Protein AF-A0A2R6S490-F1 (afdb_monomer_lite)

pLDDT: mean 86.23, std 12.64, range [26.19, 98.75]

Secondary structure (DSSP, 8-state):
-PPPPHHHHHH-S---PPP-S------HHHHHHHHHHTHHHHHHHHT-SS---TTSS----HHHHHHHHHHHHHHHHHHHIIIIIIIITTTTB--HHHHHHHHHHTT--TT--EEEEE-----TT-HHHHHHHHHHTT--S--SPPP-EEGGG--GGGG--TT-SS-PPP-STTS-GGGS-EEEEEHHHHHB-TTSPBPSBHHHHHHIIIIISHHHHHHHHHHHHHHT-SSS-GGGSPPTT-B-SSPPPS--PPP-----SSGGG---SHHHHTTT-S--BHHHHHHHHHHHT--EE----EE--HHHHTT-TT-SEE---S---S-HHHHHHHHHHHHHHH--S--TT--

Sequence (351 aa):
MPKLPPTGNRFGSRYRPYVIHEAKSASLPLLQEISQMWSSQIANTALHPFRETKAGDGDISMMFMMVHFVVERWREALLWSWTVAKHGGLDDRWGTLQADAAWRELGGTAGSPELLVRTSRRDTLQPERVNATLKASGHVENDPTSYIFSSQDGYPYANIKDGAKNAWPAYGPETPEYNLPQCRINFRECFSDGENRPFTRASDTFKNIAFRNPLCGDCAILALVSASGRLGLEAFLPSSESRRPGAPSSDDRTPYLPLVDRWEDGDFSLKAVMSASKETSVRLWTLLLLERYRFVLGPSTVNIMAAQLARRPDVALLCINDDVITGHEEVVTMLKKWQSEQWSQPAEWET

Foldseek 3Di:
DQPDQLCCQAFNDDDDDDDPDDDQDDDPVLLVLVCLACVVLQVVLVVDPDFDDPVDNGHDDSSSCRVVVLLLQLLLLLLLLQLFLAQLAQVQFDDPVSLVVLCVLLVHDPPDQKDKGFAAAACCQPPVNVVVVCVVVPNPDDALWRFQDWSLLFHQRLPDDPPDDPPGAHRHPPDDRVSTDIDMAGSQQQQHDPVSHGDGGSLVSSCRCRYVVVNNSRSSRRSQSRSCPRGGRVSSHHDQPRFADDAFAPADDQQGFDSHSGNVPGDSHPCVRCVRGSDGGSRVSSVSSSVVSIDTDTDGQEDADLVCCVVCVPHPDYDHDPDDPDDVVVNVVRVVVSCCVVPVDDDPVVD

InterPro domains:
  IPR031357 Stealth protein CR3, conserved region 3 [PF17102] (21-72)
  IPR047141 Stealth family [PTHR24045] (9-283)

Radius of gyration: 23.34 Å; chains: 1; bounding box: 62×48×69 Å

Structure (mmCIF, N/CA/C/O backbone):
data_AF-A0A2R6S490-F1
#
_entry.id   AF-A0A2R6S490-F1
#
loop_
_atom_site.group_PDB
_atom_site.id
_atom_site.type_symbol
_atom_site.label_atom_id
_atom_site.label_alt_id
_atom_site.label_comp_id
_atom_site.label_asym_id
_atom_site.label_entity_id
_atom_site.label_seq_id
_atom_site.pdbx_PDB_ins_code
_atom_site.Cartn_x
_atom_site.Cartn_y
_atom_site.Cartn_z
_atom_site.occupancy
_atom_site.B_iso_or_equiv
_atom_site.auth_seq_id
_atom_site.auth_comp_id
_atom_site.auth_asym_id
_atom_site.auth_atom_id
_atom_site.pdbx_PDB_model_num
ATOM 1 N N . MET A 1 1 ? 14.044 -14.895 19.619 1.00 26.19 1 MET A N 1
ATOM 2 C CA . MET A 1 1 ? 13.263 -13.893 18.862 1.00 26.19 1 MET A CA 1
ATOM 3 C C . MET A 1 1 ? 11.829 -14.388 18.828 1.00 26.19 1 MET A C 1
ATOM 5 O O . MET A 1 1 ? 11.668 -15.551 18.475 1.00 26.19 1 MET A O 1
ATOM 9 N N . PRO A 1 2 ? 10.816 -13.605 19.238 1.00 30.20 2 PRO A N 1
ATOM 10 C CA . PRO A 1 2 ? 9.428 -14.006 19.028 1.00 30.20 2 PRO A CA 1
ATOM 11 C C . PRO A 1 2 ? 9.226 -14.191 17.521 1.00 30.20 2 PRO A C 1
ATOM 13 O O . PRO A 1 2 ? 9.675 -13.338 16.749 1.00 30.20 2 PRO A O 1
ATOM 16 N N . LYS A 1 3 ? 8.639 -15.316 17.097 1.00 40.69 3 LYS A N 1
ATOM 17 C CA . LYS A 1 3 ? 8.274 -15.512 15.691 1.00 40.69 3 LYS A CA 1
ATOM 18 C C . LYS A 1 3 ? 7.376 -14.346 15.287 1.00 40.69 3 LYS A C 1
ATOM 20 O O . LYS A 1 3 ? 6.470 -13.966 16.026 1.00 40.69 3 LYS A O 1
ATOM 25 N N . LEU A 1 4 ? 7.684 -13.738 14.147 1.00 48.00 4 LEU A N 1
ATOM 26 C CA . LEU A 1 4 ? 6.849 -12.684 13.595 1.00 48.00 4 LEU A CA 1
ATOM 27 C C . LEU A 1 4 ? 5.428 -13.241 13.413 1.00 48.00 4 LEU A C 1
ATOM 29 O O . LEU A 1 4 ? 5.300 -14.377 12.952 1.00 48.00 4 LEU A O 1
ATOM 33 N N . PRO A 1 5 ? 4.375 -12.472 13.743 1.00 59.97 5 PRO A N 1
ATOM 34 C CA . PRO A 1 5 ? 3.008 -12.870 13.425 1.00 59.97 5 PRO A CA 1
ATOM 35 C C . PRO A 1 5 ? 2.886 -13.204 11.925 1.00 59.97 5 PRO A C 1
ATOM 37 O O . PRO A 1 5 ? 3.720 -12.741 11.139 1.00 59.97 5 PRO A O 1
ATOM 40 N N . PRO A 1 6 ? 1.851 -13.943 11.486 1.00 65.44 6 PRO A N 1
ATOM 41 C CA . PRO A 1 6 ? 1.689 -14.357 10.083 1.00 65.44 6 PRO A CA 1
ATOM 42 C C . PRO A 1 6 ? 1.819 -13.193 9.080 1.00 65.44 6 PRO A C 1
ATOM 44 O O . PRO A 1 6 ? 2.384 -13.330 7.996 1.00 65.44 6 PRO A O 1
ATOM 47 N N . THR A 1 7 ? 1.427 -11.985 9.497 1.00 67.31 7 THR A N 1
ATOM 48 C CA . THR A 1 7 ? 1.604 -10.737 8.740 1.00 67.31 7 THR A CA 1
ATOM 49 C C . THR A 1 7 ? 3.061 -10.396 8.420 1.00 67.31 7 THR A C 1
ATOM 51 O O . THR A 1 7 ? 3.333 -9.797 7.385 1.00 67.31 7 THR A O 1
ATOM 54 N N . GLY A 1 8 ? 4.014 -10.728 9.294 1.00 73.06 8 GLY A N 1
ATOM 55 C CA . GLY A 1 8 ? 5.439 -10.479 9.081 1.00 73.06 8 GLY A CA 1
ATOM 56 C C . GLY A 1 8 ? 6.042 -11.391 8.017 1.00 73.06 8 GLY A C 1
ATOM 57 O O . GLY A 1 8 ? 6.815 -10.918 7.187 1.00 73.06 8 GLY A O 1
ATOM 58 N N . ASN A 1 9 ? 5.628 -12.659 7.980 1.00 80.62 9 ASN A N 1
ATOM 59 C CA . ASN A 1 9 ? 6.031 -13.578 6.915 1.00 80.62 9 ASN A CA 1
ATOM 60 C C . ASN A 1 9 ? 5.414 -13.187 5.569 1.00 80.62 9 ASN A C 1
ATOM 62 O O . ASN A 1 9 ? 6.062 -13.369 4.547 1.00 80.62 9 ASN A O 1
ATOM 66 N N . ARG A 1 10 ? 4.204 -12.608 5.556 1.00 89.62 10 ARG A N 1
ATOM 67 C CA . ARG A 1 10 ? 3.498 -12.233 4.321 1.00 89.62 10 ARG A CA 1
ATOM 68 C C . ARG A 1 10 ? 3.848 -10.858 3.750 1.00 89.62 10 ARG A C 1
ATOM 70 O O . ARG A 1 10 ? 3.937 -10.703 2.534 1.00 89.62 10 ARG A O 1
ATOM 77 N N . PHE A 1 11 ? 3.981 -9.847 4.602 1.00 87.94 11 PHE A N 1
ATOM 78 C CA . PHE A 1 11 ? 4.136 -8.437 4.203 1.00 87.94 11 PHE A CA 1
ATOM 79 C C . PHE A 1 11 ? 5.496 -7.841 4.607 1.00 87.94 11 PHE A C 1
ATOM 81 O O . PHE A 1 11 ? 5.718 -6.624 4.549 1.00 87.94 11 PHE A O 1
ATOM 88 N N . GLY A 1 12 ? 6.420 -8.705 5.023 1.00 82.12 12 GLY A N 1
ATOM 89 C CA . GLY A 1 12 ? 7.722 -8.327 5.548 1.00 82.12 12 GLY A CA 1
ATOM 90 C C . GLY A 1 12 ? 7.681 -7.990 7.041 1.00 82.12 12 GLY A C 1
ATOM 91 O O . GLY A 1 12 ? 6.669 -7.539 7.600 1.00 82.12 12 GLY A O 1
ATOM 92 N N . SER A 1 13 ? 8.824 -8.215 7.688 1.00 80.19 13 SER A N 1
ATOM 93 C CA . SER A 1 13 ? 9.052 -7.864 9.088 1.00 80.19 13 SER A CA 1
ATOM 94 C C . SER A 1 13 ? 9.077 -6.346 9.245 1.00 80.19 13 SER A C 1
ATOM 96 O O . SER A 1 13 ? 9.971 -5.679 8.728 1.00 80.19 13 SER A O 1
ATOM 98 N N . ARG A 1 14 ? 8.082 -5.793 9.942 1.00 81.81 14 ARG A N 1
ATOM 99 C CA . ARG A 1 14 ? 8.002 -4.364 10.256 1.00 81.81 14 ARG A CA 1
ATOM 100 C C . ARG A 1 14 ? 7.122 -4.113 11.470 1.00 81.81 14 ARG A C 1
ATOM 102 O O . ARG A 1 14 ? 6.286 -4.949 11.826 1.00 81.81 14 ARG A O 1
ATOM 109 N N . TYR A 1 15 ? 7.294 -2.936 12.058 1.00 83.38 15 TYR A N 1
ATOM 110 C CA . TYR A 1 15 ? 6.412 -2.448 13.104 1.00 83.38 15 TYR A CA 1
ATOM 111 C C . TYR A 1 15 ? 5.013 -2.171 12.542 1.00 83.38 15 TYR A C 1
ATOM 113 O O . TYR A 1 15 ? 4.869 -1.582 11.470 1.00 83.38 15 TYR A O 1
ATOM 121 N N . ARG A 1 16 ? 3.986 -2.598 13.279 1.00 85.62 16 ARG A N 1
ATOM 122 C CA . ARG A 1 16 ? 2.580 -2.293 13.005 1.00 85.62 16 ARG A CA 1
ATOM 123 C C . ARG A 1 16 ? 2.005 -1.600 14.239 1.00 85.62 16 ARG A C 1
ATOM 125 O O . ARG A 1 16 ? 2.164 -2.145 15.333 1.00 85.62 16 ARG A O 1
ATOM 132 N N . PRO A 1 17 ? 1.403 -0.407 14.095 1.00 82.44 17 PRO A N 1
ATOM 133 C CA . PRO A 1 17 ? 0.903 0.352 15.234 1.00 82.44 17 PRO A CA 1
ATOM 134 C C . PRO A 1 17 ? -0.145 -0.429 16.016 1.00 82.44 17 PRO A C 1
ATOM 136 O O . PRO A 1 17 ? -0.998 -1.087 15.429 1.00 82.44 17 PRO A O 1
ATOM 139 N N . TYR A 1 18 ? -0.114 -0.312 17.340 1.00 75.56 18 TYR A N 1
ATOM 140 C CA . TYR A 1 18 ? -1.178 -0.864 18.167 1.00 75.56 18 TYR A CA 1
ATOM 141 C C . TYR A 1 18 ? -2.485 -0.099 17.931 1.00 75.56 18 TYR A C 1
ATOM 143 O O . TYR A 1 18 ? -2.495 1.134 17.958 1.00 75.56 18 TYR A O 1
ATOM 151 N N . VAL A 1 19 ? -3.580 -0.830 17.719 1.00 73.81 19 VAL A N 1
ATOM 152 C CA . VAL A 1 19 ? -4.906 -0.255 17.484 1.00 73.81 19 VAL A CA 1
ATOM 153 C C . VAL A 1 19 ? -5.704 -0.301 18.786 1.00 73.81 19 VAL A C 1
ATOM 155 O O . VAL A 1 19 ? -5.885 -1.365 19.376 1.00 73.81 19 VAL A O 1
ATOM 158 N N . ILE A 1 20 ? -6.120 0.869 19.275 1.00 68.06 20 ILE A N 1
ATOM 159 C CA . ILE A 1 20 ? -6.758 1.051 20.585 1.00 68.06 20 ILE A CA 1
ATOM 160 C C . ILE A 1 20 ? -8.209 1.494 20.391 1.00 68.06 20 ILE A C 1
ATOM 162 O O . ILE A 1 20 ? -8.450 2.432 19.640 1.00 68.06 20 ILE A O 1
ATOM 166 N N . HIS A 1 21 ? -9.134 0.870 21.135 1.00 66.75 21 HIS A N 1
ATOM 167 C CA . HIS A 1 21 ? -10.532 1.303 21.303 1.00 66.75 21 HIS A CA 1
ATOM 168 C C . HIS A 1 21 ? -11.228 1.710 19.989 1.00 66.75 21 HIS A C 1
ATOM 170 O O . HIS A 1 21 ? -11.790 2.796 19.874 1.00 66.75 21 HIS A O 1
ATOM 176 N N . GLU A 1 22 ? -11.168 0.832 18.987 1.00 66.88 22 GLU A N 1
ATOM 177 C CA . GLU A 1 22 ? -11.782 1.046 17.675 1.00 66.88 22 GLU A CA 1
ATOM 178 C C . GLU A 1 22 ? -13.224 0.518 17.607 1.00 66.88 22 GLU A C 1
ATOM 180 O O . GLU A 1 22 ? -13.551 -0.528 18.180 1.00 66.88 22 GLU A O 1
ATOM 185 N N . ALA A 1 23 ? -14.081 1.201 16.841 1.00 67.50 23 ALA A N 1
ATOM 186 C CA . ALA A 1 23 ? -15.318 0.594 16.365 1.00 67.50 23 ALA A CA 1
ATOM 187 C C . ALA A 1 23 ? -14.982 -0.481 15.329 1.00 67.50 23 ALA A C 1
ATOM 189 O O . ALA A 1 23 ? -14.472 -0.199 14.245 1.00 67.50 23 ALA A O 1
ATOM 190 N N . LYS A 1 24 ? -15.288 -1.731 15.670 1.00 71.19 24 LYS A N 1
ATOM 191 C CA . LYS A 1 24 ? -15.000 -2.896 14.833 1.00 71.19 24 LYS A CA 1
ATOM 192 C C . LYS A 1 24 ? -16.085 -3.054 13.770 1.00 71.19 24 LYS A C 1
ATOM 194 O O . LYS A 1 24 ? -17.026 -3.822 13.951 1.00 71.19 24 LYS A O 1
ATOM 199 N N . SER A 1 25 ? -15.959 -2.323 12.668 1.00 79.56 25 SER A N 1
ATOM 200 C CA . SER A 1 25 ? -16.694 -2.621 11.435 1.00 79.56 25 SER A CA 1
ATOM 201 C C . SER A 1 25 ? -15.779 -3.372 10.474 1.00 79.56 25 SER A C 1
ATOM 203 O O . SER A 1 25 ? -14.600 -3.046 10.348 1.00 79.56 25 SER A O 1
ATOM 205 N N . ALA A 1 26 ? -16.306 -4.415 9.829 1.00 86.69 26 ALA A N 1
ATOM 206 C CA . ALA A 1 26 ? -15.505 -5.284 8.982 1.00 86.69 26 ALA A CA 1
ATOM 207 C C . ALA A 1 26 ? -16.162 -5.572 7.635 1.00 86.69 26 ALA A C 1
ATOM 209 O O . ALA A 1 26 ? -17.363 -5.817 7.544 1.00 86.69 26 ALA A O 1
ATOM 210 N N . SER A 1 27 ? -15.344 -5.585 6.583 1.00 91.75 27 SER A N 1
ATOM 211 C CA . SER A 1 27 ? -15.761 -5.983 5.241 1.00 91.75 27 SER A CA 1
ATOM 212 C C . SER A 1 27 ? -15.672 -7.500 5.111 1.00 91.75 27 SER A C 1
ATOM 214 O O . SER A 1 27 ? -14.576 -8.063 5.130 1.00 91.75 27 SER A O 1
ATOM 216 N N . LEU A 1 28 ? -16.820 -8.167 4.959 1.00 92.88 28 LEU A N 1
ATOM 217 C CA . LEU A 1 28 ? -16.881 -9.624 4.819 1.00 92.88 28 LEU A CA 1
ATOM 218 C C . LEU A 1 28 ? -15.986 -10.159 3.678 1.00 92.88 28 LEU A C 1
ATOM 220 O O . LEU A 1 28 ? -15.238 -11.101 3.936 1.00 92.88 28 LEU A O 1
ATOM 224 N N . PRO A 1 29 ? -15.962 -9.563 2.466 1.00 93.88 29 PRO A N 1
ATOM 225 C CA . PRO A 1 29 ? -15.041 -9.996 1.414 1.00 93.88 29 PRO A CA 1
ATOM 226 C C . PRO A 1 29 ? -13.561 -9.938 1.812 1.00 93.88 29 PRO A C 1
ATOM 228 O O . PRO A 1 29 ? -12.784 -10.786 1.388 1.00 93.88 29 PRO A O 1
ATOM 231 N N . LEU A 1 30 ? -13.154 -8.962 2.629 1.00 95.06 30 LEU A N 1
ATOM 232 C CA . LEU A 1 30 ? -11.770 -8.869 3.103 1.00 95.06 30 LEU A CA 1
ATOM 233 C C . LEU A 1 30 ? -11.479 -9.896 4.202 1.00 95.06 30 LEU A C 1
ATOM 235 O O . LEU A 1 30 ? -10.406 -10.492 4.211 1.00 95.06 30 LEU A O 1
ATOM 239 N N . LEU A 1 31 ? -12.444 -10.169 5.086 1.00 95.00 31 LEU A N 1
ATOM 240 C CA . LEU A 1 31 ? -12.327 -11.258 6.062 1.00 95.00 31 LEU A CA 1
ATOM 241 C C . LEU A 1 31 ? -12.201 -12.628 5.381 1.00 95.00 31 LEU A C 1
ATOM 243 O O . LEU A 1 31 ? -11.464 -13.487 5.866 1.00 95.00 31 LEU A O 1
ATOM 247 N N . GLN A 1 32 ? -12.877 -12.833 4.247 1.00 95.56 32 GLN A N 1
ATOM 248 C CA . GLN A 1 32 ? -12.735 -14.044 3.434 1.00 95.56 32 GLN A CA 1
ATOM 249 C C . GLN A 1 32 ? -11.323 -14.173 2.845 1.00 95.56 32 GLN A C 1
ATOM 251 O O . GLN A 1 32 ? -10.751 -15.259 2.907 1.00 95.56 32 GLN A O 1
ATOM 256 N N . GLU A 1 33 ? -10.724 -13.083 2.352 1.00 95.62 33 GLU A N 1
ATOM 257 C CA . GLU A 1 33 ? -9.328 -13.091 1.883 1.00 95.62 33 GLU A CA 1
ATOM 258 C C . GLU A 1 33 ? -8.348 -13.461 2.999 1.00 95.62 33 GLU A C 1
ATOM 260 O O . GLU A 1 33 ? -7.502 -14.335 2.818 1.00 95.62 33 GLU A O 1
ATOM 265 N N . ILE A 1 34 ? -8.499 -12.839 4.172 1.00 95.25 34 ILE A N 1
ATOM 266 C CA . ILE A 1 34 ? -7.690 -13.136 5.362 1.00 95.25 34 ILE A CA 1
ATOM 267 C C . ILE A 1 34 ? -7.846 -14.613 5.746 1.00 95.25 34 ILE A C 1
ATOM 269 O O . ILE A 1 34 ? -6.856 -15.301 5.990 1.00 95.25 34 ILE A O 1
ATOM 273 N N . SER A 1 35 ? -9.082 -15.118 5.744 1.00 95.00 35 SER A N 1
ATOM 274 C CA . SER A 1 35 ? -9.382 -16.515 6.077 1.00 95.00 35 SER A CA 1
ATOM 275 C C . SER A 1 35 ? -8.775 -17.498 5.082 1.00 95.00 35 SER A C 1
ATOM 277 O O . SER A 1 35 ? -8.307 -18.560 5.481 1.00 95.00 35 SER A O 1
ATOM 279 N N . GLN A 1 36 ? -8.741 -17.146 3.796 1.00 94.88 36 GLN A N 1
ATOM 280 C CA . GLN A 1 36 ? -8.091 -17.955 2.771 1.00 94.88 36 GLN A CA 1
ATOM 281 C C . GLN A 1 36 ? -6.567 -17.976 2.955 1.00 94.88 36 GLN A C 1
ATOM 283 O O . GLN A 1 36 ? -5.957 -19.040 2.855 1.00 94.88 36 GLN A O 1
ATOM 288 N N . MET A 1 37 ? -5.961 -16.824 3.248 1.00 94.56 37 MET A N 1
ATOM 289 C CA . MET A 1 37 ? -4.510 -16.689 3.404 1.00 94.56 37 MET A CA 1
ATOM 290 C C . MET A 1 37 ? -3.970 -17.408 4.639 1.00 94.56 37 MET A C 1
ATOM 292 O O . MET A 1 37 ? -2.921 -18.036 4.551 1.00 94.56 37 MET A O 1
ATOM 296 N N . TRP A 1 38 ? -4.683 -17.334 5.765 1.00 93.56 38 TRP A N 1
ATOM 297 C CA . TRP A 1 38 ? -4.213 -17.834 7.064 1.00 93.56 38 TRP A CA 1
ATOM 298 C C . TRP A 1 38 ? -5.132 -18.892 7.675 1.00 93.56 38 TRP A C 1
ATOM 300 O O . TRP A 1 38 ? -5.307 -18.960 8.893 1.00 93.56 38 TRP A O 1
ATOM 310 N N . SER A 1 39 ? -5.750 -19.714 6.826 1.00 93.12 39 SER A N 1
ATOM 311 C CA . SER A 1 39 ? -6.717 -20.738 7.246 1.00 93.12 39 SER A CA 1
ATOM 312 C C . SER A 1 39 ? -6.178 -21.667 8.339 1.00 93.12 39 SER A C 1
ATOM 314 O O . SER A 1 39 ? -6.879 -21.932 9.314 1.00 93.12 39 SER A O 1
ATOM 316 N N . SER A 1 40 ? -4.927 -22.122 8.220 1.00 91.19 40 SER A N 1
ATOM 317 C CA . SER A 1 40 ? -4.302 -23.021 9.196 1.00 91.19 40 SER A CA 1
ATOM 318 C C . SER A 1 40 ? -4.034 -22.328 10.531 1.00 91.19 40 SER A C 1
ATOM 320 O O . SER A 1 40 ? -4.310 -22.897 11.582 1.00 91.19 40 SER A O 1
ATOM 322 N N . GLN A 1 41 ? -3.561 -21.082 10.514 1.00 90.00 41 GLN A N 1
ATOM 323 C CA . GLN A 1 41 ? -3.323 -20.316 11.734 1.00 90.00 41 GLN A CA 1
ATOM 324 C C . GLN A 1 41 ? -4.633 -19.972 12.448 1.00 90.00 41 GLN A C 1
ATOM 326 O O . GLN A 1 41 ? -4.700 -20.064 13.669 1.00 90.00 41 GLN A O 1
ATOM 331 N N . ILE A 1 42 ? -5.688 -19.631 11.700 1.00 91.12 42 ILE A N 1
ATOM 332 C CA . ILE A 1 42 ? -7.018 -19.367 12.265 1.00 91.12 42 ILE A CA 1
ATOM 333 C C . ILE A 1 42 ? -7.584 -20.639 12.897 1.00 91.12 42 ILE A C 1
ATOM 335 O O . ILE A 1 42 ? -8.092 -20.593 14.017 1.00 91.12 42 ILE A O 1
ATOM 339 N N . ALA A 1 43 ? -7.466 -21.777 12.206 1.00 91.38 43 ALA A N 1
ATOM 340 C CA . ALA A 1 43 ? -7.893 -23.065 12.738 1.00 91.38 43 ALA A CA 1
ATOM 341 C C . ALA A 1 43 ? -7.137 -23.421 14.027 1.00 91.38 43 ALA A C 1
ATOM 343 O O . ALA A 1 43 ? -7.763 -23.860 14.985 1.00 91.38 43 ALA A O 1
ATOM 344 N N . ASN A 1 44 ? -5.826 -23.167 14.084 1.00 88.62 44 ASN A N 1
ATOM 345 C CA . ASN A 1 44 ? -5.026 -23.401 15.285 1.00 88.62 44 ASN A CA 1
ATOM 346 C C . ASN A 1 44 ? -5.463 -22.506 16.454 1.00 88.62 44 ASN A C 1
ATOM 348 O O . ASN A 1 44 ? -5.683 -23.019 17.546 1.00 88.62 44 ASN A O 1
ATOM 352 N N . THR A 1 45 ? -5.678 -21.206 16.226 1.00 88.19 45 THR A N 1
ATOM 353 C CA . THR A 1 45 ? -6.219 -20.296 17.254 1.00 88.19 45 THR A CA 1
ATOM 354 C C . THR A 1 45 ? -7.574 -20.769 17.785 1.00 88.19 45 THR A C 1
ATOM 356 O O . THR A 1 45 ? -7.839 -20.658 18.978 1.00 88.19 45 THR A O 1
ATOM 359 N N . ALA A 1 46 ? -8.427 -21.355 16.939 1.00 88.25 46 ALA A N 1
ATOM 360 C CA . ALA A 1 46 ? -9.722 -21.885 17.368 1.00 88.25 46 ALA A CA 1
ATOM 361 C C . ALA A 1 46 ? -9.621 -23.120 18.288 1.00 88.25 46 ALA A C 1
ATOM 363 O O . ALA A 1 46 ? -10.601 -23.461 18.950 1.00 88.25 46 ALA A O 1
ATOM 364 N N . LEU A 1 47 ? -8.463 -23.790 18.350 1.00 88.25 47 LEU A N 1
ATOM 365 C CA . LEU A 1 47 ? -8.219 -24.909 19.268 1.00 88.25 47 LEU A CA 1
ATOM 366 C C . LEU A 1 47 ? -7.832 -24.446 20.677 1.00 88.25 47 LEU A C 1
ATOM 368 O O . LEU A 1 47 ? -7.836 -25.257 21.603 1.00 88.25 47 LEU A O 1
ATOM 372 N N . HIS A 1 48 ? -7.479 -23.172 20.854 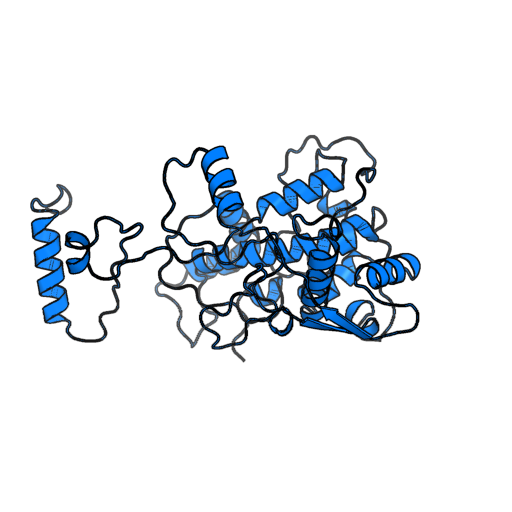1.00 84.06 48 HIS A N 1
ATOM 373 C CA . HIS A 1 48 ? -7.041 -22.643 22.137 1.00 84.06 48 HIS A CA 1
ATOM 374 C C . HIS A 1 48 ? -8.251 -22.262 23.008 1.00 84.06 48 HIS A C 1
ATOM 376 O O . HIS A 1 48 ? -9.032 -21.390 22.627 1.00 84.06 48 HIS A O 1
ATOM 382 N N . PRO A 1 49 ? -8.421 -22.866 24.205 1.00 80.81 49 PRO A N 1
ATOM 383 C CA . PRO A 1 49 ? -9.537 -22.528 25.095 1.00 80.81 49 PRO A CA 1
ATOM 384 C C . PRO A 1 49 ? -9.460 -21.095 25.635 1.00 80.81 49 PRO A C 1
ATOM 386 O O . PRO A 1 49 ? -10.478 -20.494 25.968 1.00 80.81 49 PRO A O 1
ATOM 389 N N . PHE A 1 50 ? -8.241 -20.563 25.742 1.00 77.25 50 PHE A N 1
ATOM 390 C CA . PHE A 1 50 ? -7.949 -19.216 26.211 1.00 77.25 50 PHE A CA 1
ATOM 391 C C . PHE A 1 50 ? -6.884 -18.581 25.335 1.00 77.25 50 PHE A C 1
ATOM 393 O O . PHE A 1 50 ? -6.009 -19.278 24.823 1.00 77.25 50 PHE A O 1
ATOM 400 N N . ARG A 1 51 ? -6.939 -17.248 25.242 1.00 72.44 51 ARG A N 1
ATOM 401 C CA . ARG A 1 51 ? -5.986 -16.468 24.461 1.00 72.44 51 ARG A CA 1
ATOM 402 C C . ARG A 1 51 ? -4.555 -16.765 24.897 1.00 72.44 51 ARG A C 1
ATOM 404 O O . ARG A 1 51 ? -4.186 -16.526 26.049 1.00 72.44 51 ARG A O 1
ATOM 411 N N . GLU A 1 52 ? -3.741 -17.208 23.957 1.00 69.62 52 GLU A N 1
ATOM 412 C CA . GLU A 1 52 ? -2.337 -17.479 24.184 1.00 69.62 52 GLU A CA 1
ATOM 413 C C . GLU A 1 52 ? -1.594 -16.166 24.492 1.00 69.62 52 GLU A C 1
ATOM 415 O O . GLU A 1 52 ? -1.728 -15.149 23.799 1.00 69.62 52 GLU A O 1
ATOM 420 N N . THR A 1 53 ? -0.835 -16.163 25.590 1.00 60.78 53 THR A N 1
ATOM 421 C CA . THR A 1 53 ? -0.015 -15.018 26.018 1.00 60.78 53 THR A CA 1
ATOM 422 C C . THR A 1 53 ? 1.453 -15.234 25.629 1.00 60.78 53 THR A C 1
ATOM 424 O O . THR A 1 53 ? 1.784 -16.215 24.972 1.00 60.78 53 THR A O 1
ATOM 427 N N . LYS A 1 54 ? 2.347 -14.307 26.013 1.00 55.47 54 LYS A N 1
ATOM 428 C CA . LYS A 1 54 ? 3.774 -14.174 25.622 1.00 55.47 54 LYS A CA 1
ATOM 429 C C . LYS A 1 54 ? 4.631 -15.454 25.487 1.00 55.47 54 LYS A C 1
ATOM 431 O O . LYS A 1 54 ? 5.724 -15.352 24.936 1.00 55.47 54 LYS A O 1
ATOM 436 N N . ALA A 1 55 ? 4.212 -16.592 26.032 1.00 55.50 55 ALA A N 1
ATOM 437 C CA . ALA A 1 55 ? 4.949 -17.853 26.023 1.00 55.50 55 ALA A CA 1
ATOM 438 C C . ALA A 1 55 ? 4.691 -18.747 24.788 1.00 55.50 55 ALA A C 1
ATOM 440 O O . ALA A 1 55 ? 5.372 -19.761 24.653 1.00 55.50 55 ALA A O 1
ATOM 441 N N . GLY A 1 56 ? 3.750 -18.385 23.909 1.00 65.19 56 GLY A N 1
ATOM 442 C CA . GLY A 1 56 ? 3.311 -19.215 22.783 1.00 65.19 56 GLY A CA 1
ATOM 443 C C . GLY A 1 56 ? 3.500 -18.627 21.382 1.00 65.19 56 GLY A C 1
ATOM 444 O O . GLY A 1 56 ? 4.154 -17.593 21.221 1.00 65.19 56 GLY A O 1
ATOM 445 N N . ASP A 1 57 ? 2.928 -19.285 20.366 1.00 67.94 57 ASP A N 1
ATOM 446 C CA . ASP A 1 57 ? 2.955 -18.808 18.968 1.00 67.94 57 ASP A CA 1
ATOM 447 C C . ASP A 1 57 ? 1.978 -17.628 18.744 1.00 67.94 57 ASP A C 1
ATOM 449 O O . ASP A 1 57 ? 2.141 -16.857 17.794 1.00 67.94 57 ASP A O 1
ATOM 453 N N . GLY A 1 58 ? 1.046 -17.422 19.681 1.00 75.88 58 GLY A N 1
ATOM 454 C CA . GLY A 1 58 ? 0.138 -16.286 19.753 1.00 75.88 58 GLY A CA 1
ATOM 455 C C . GLY A 1 58 ? -1.129 -16.492 18.928 1.00 75.88 58 GLY A C 1
ATOM 456 O O . GLY A 1 58 ? -1.114 -17.101 17.862 1.00 75.88 58 GLY A O 1
ATOM 457 N N . ASP A 1 59 ? -2.238 -15.924 19.403 1.00 82.81 59 ASP A N 1
ATOM 458 C CA . ASP A 1 59 ? -3.525 -16.049 18.719 1.00 82.81 59 ASP A CA 1
ATOM 459 C C . ASP A 1 59 ? -3.799 -14.962 17.689 1.00 82.81 59 ASP A C 1
ATOM 461 O O . ASP A 1 59 ? -3.492 -13.778 17.882 1.00 82.81 59 ASP A O 1
ATOM 465 N N . ILE A 1 60 ? -4.483 -15.362 16.616 1.00 85.31 60 ILE A N 1
ATOM 466 C CA . ILE A 1 60 ? -5.014 -14.435 15.628 1.00 85.31 60 ILE A CA 1
ATOM 467 C C . ILE A 1 60 ? -6.146 -13.610 16.242 1.00 85.31 60 ILE A C 1
ATOM 469 O O . ILE A 1 60 ? -7.212 -14.109 16.592 1.00 85.31 60 ILE A O 1
ATOM 473 N N . SER A 1 61 ? -5.944 -12.295 16.268 1.00 86.69 61 SER A N 1
ATOM 474 C CA . SER A 1 61 ? -7.030 -11.330 16.419 1.00 86.69 61 SER A CA 1
ATOM 475 C C . SER A 1 61 ? -7.522 -10.918 15.035 1.00 86.69 61 SER A C 1
ATOM 477 O O . SER A 1 61 ? -6.827 -10.201 14.316 1.00 86.69 61 SER A O 1
ATOM 479 N N . MET A 1 62 ? -8.725 -11.357 14.654 1.00 87.50 62 MET A N 1
ATOM 480 C CA . MET A 1 62 ? -9.270 -11.119 13.309 1.00 87.50 62 MET A CA 1
ATOM 481 C C . MET A 1 62 ? -9.382 -9.627 12.964 1.00 87.50 62 MET A C 1
ATOM 483 O O . MET A 1 62 ? -9.069 -9.225 11.848 1.00 87.50 62 MET A O 1
ATOM 487 N N . MET A 1 63 ? -9.773 -8.786 13.924 1.00 86.81 63 MET A N 1
ATOM 488 C CA . MET A 1 63 ? -9.911 -7.343 13.685 1.00 86.81 63 MET A CA 1
ATOM 489 C C . MET A 1 63 ? -8.554 -6.651 13.574 1.00 86.81 63 MET A C 1
ATOM 491 O O . MET A 1 63 ? -8.345 -5.857 12.663 1.00 86.81 63 MET A O 1
ATOM 495 N N . PHE A 1 64 ? -7.591 -7.045 14.412 1.00 86.06 64 PHE A N 1
ATOM 496 C CA . PHE A 1 64 ? -6.211 -6.579 14.276 1.00 86.06 64 PHE A CA 1
ATOM 497 C C . PHE A 1 64 ? -5.633 -6.958 12.906 1.00 86.06 64 PHE A C 1
ATOM 499 O O . PHE A 1 64 ? -5.035 -6.125 12.225 1.00 86.06 64 PHE A O 1
ATOM 506 N N . MET A 1 65 ? -5.857 -8.205 12.475 1.00 88.69 65 MET A N 1
ATOM 507 C CA . MET A 1 65 ? -5.470 -8.663 11.143 1.00 88.69 65 MET A CA 1
ATOM 508 C C . MET A 1 65 ? -6.134 -7.816 10.066 1.00 88.69 65 MET A C 1
ATOM 510 O O . MET A 1 65 ? -5.436 -7.344 9.182 1.00 88.69 65 MET A O 1
ATOM 514 N N . MET A 1 66 ? -7.444 -7.580 10.148 1.00 91.38 66 MET A N 1
ATOM 515 C CA . MET A 1 66 ? -8.186 -6.824 9.142 1.00 91.38 66 MET A CA 1
ATOM 516 C C . MET A 1 66 ? -7.652 -5.400 8.957 1.00 91.38 66 MET A C 1
ATOM 518 O O . MET A 1 66 ? -7.404 -4.993 7.821 1.00 91.38 66 MET A O 1
ATOM 522 N N . VAL A 1 67 ? -7.442 -4.662 10.049 1.00 89.44 67 VAL A N 1
ATOM 523 C CA . VAL A 1 67 ? -6.958 -3.274 9.991 1.00 89.44 67 VAL A CA 1
ATOM 524 C C . VAL A 1 67 ? -5.613 -3.207 9.278 1.00 89.44 67 VAL A C 1
ATOM 526 O O . VAL A 1 67 ? -5.438 -2.437 8.333 1.00 89.44 67 VAL A O 1
ATOM 529 N N . HIS A 1 68 ? -4.664 -4.052 9.677 1.00 91.31 68 HIS A N 1
ATOM 530 C CA . HIS A 1 68 ? -3.343 -4.061 9.056 1.00 91.31 68 HIS A CA 1
ATOM 531 C C . HIS A 1 68 ? -3.349 -4.676 7.657 1.00 91.31 68 HIS A C 1
ATOM 533 O O . HIS A 1 68 ? -2.585 -4.236 6.802 1.00 91.31 68 HIS A O 1
ATOM 539 N N . PHE A 1 69 ? -4.219 -5.650 7.399 1.00 94.38 69 PHE A N 1
ATOM 540 C CA . PHE A 1 69 ? -4.366 -6.287 6.098 1.00 94.38 69 PHE A CA 1
ATOM 541 C C . PHE A 1 69 ? -4.702 -5.260 5.025 1.00 94.38 69 PHE A C 1
ATOM 543 O O . PHE A 1 69 ? -4.012 -5.207 4.015 1.00 94.38 69 PHE A O 1
ATOM 550 N N . VAL A 1 70 ? -5.689 -4.392 5.256 1.00 95.44 70 VAL A N 1
ATOM 551 C CA . VAL A 1 70 ? -6.066 -3.356 4.280 1.00 95.44 70 VAL A CA 1
ATOM 552 C C . VAL A 1 70 ? -4.891 -2.431 3.967 1.00 95.44 70 VAL A C 1
ATOM 554 O O . VAL A 1 70 ? -4.593 -2.179 2.800 1.00 95.44 70 VAL A O 1
ATOM 557 N N . VAL A 1 71 ? -4.178 -1.975 4.999 1.00 95.19 71 VAL A N 1
ATOM 558 C CA . VAL A 1 71 ? -3.045 -1.051 4.849 1.00 95.19 71 VAL A CA 1
ATOM 559 C C . VAL A 1 71 ? -1.875 -1.699 4.096 1.00 95.19 71 VAL A C 1
ATOM 561 O O . VAL A 1 71 ? -1.274 -1.079 3.216 1.00 95.19 71 VAL A O 1
ATOM 564 N N . GLU A 1 72 ? -1.561 -2.956 4.402 1.00 96.31 72 GLU A N 1
ATOM 565 C CA . GLU A 1 72 ? -0.477 -3.703 3.754 1.00 96.31 72 GLU A CA 1
ATOM 566 C C . GLU A 1 72 ? -0.839 -4.115 2.321 1.00 96.31 72 GLU A C 1
ATOM 568 O O . GLU A 1 72 ? 0.002 -4.037 1.425 1.00 96.31 72 GLU A O 1
ATOM 573 N N . ARG A 1 73 ? -2.100 -4.485 2.065 1.00 97.50 73 ARG A N 1
ATOM 574 C CA . ARG A 1 73 ? -2.601 -4.803 0.719 1.00 97.50 73 ARG A CA 1
ATOM 575 C C . ARG A 1 73 ? -2.656 -3.584 -0.184 1.00 97.50 73 ARG A C 1
ATOM 577 O O . ARG A 1 73 ? -2.328 -3.697 -1.361 1.00 97.50 73 ARG A O 1
ATOM 584 N N . TRP A 1 74 ? -2.984 -2.415 0.360 1.00 98.25 74 TRP A N 1
ATOM 585 C CA . TRP A 1 74 ? -2.868 -1.149 -0.358 1.00 98.25 74 TRP A CA 1
ATOM 586 C C . TRP A 1 74 ? -1.427 -0.885 -0.806 1.00 98.25 74 TRP A C 1
ATOM 588 O O . TRP A 1 74 ? -1.171 -0.616 -1.980 1.00 98.25 74 TRP A O 1
ATOM 598 N N . ARG A 1 75 ? -0.464 -1.032 0.112 1.00 98.06 75 ARG A N 1
ATOM 599 C CA . ARG A 1 75 ? 0.964 -0.896 -0.198 1.00 98.06 75 ARG A CA 1
ATOM 600 C C . ARG A 1 75 ? 1.410 -1.884 -1.275 1.00 98.06 75 ARG A C 1
ATOM 602 O O . ARG A 1 75 ? 2.101 -1.506 -2.218 1.00 98.06 75 ARG A O 1
ATOM 609 N N . GLU A 1 76 ? 1.028 -3.147 -1.120 1.00 98.25 76 GLU A N 1
ATOM 610 C CA . GLU A 1 76 ? 1.316 -4.214 -2.074 1.00 98.25 76 GLU A CA 1
ATOM 611 C C . GLU A 1 76 ? 0.755 -3.879 -3.465 1.00 98.25 76 GLU A C 1
ATOM 613 O O . GLU A 1 76 ? 1.478 -3.969 -4.455 1.00 98.25 76 GLU A O 1
ATOM 618 N N . ALA A 1 77 ? -0.494 -3.409 -3.533 1.00 98.69 77 ALA A N 1
ATOM 619 C CA . ALA A 1 77 ? -1.161 -3.012 -4.768 1.00 98.69 77 ALA A CA 1
ATOM 620 C C . ALA A 1 77 ? -0.495 -1.806 -5.449 1.00 98.69 77 ALA A C 1
ATOM 622 O O . ALA A 1 77 ? -0.297 -1.841 -6.663 1.00 98.69 77 ALA A O 1
ATOM 623 N N . LEU A 1 78 ? -0.092 -0.774 -4.695 1.00 98.75 78 LEU A N 1
ATOM 624 C CA . LEU A 1 78 ? 0.652 0.371 -5.236 1.00 98.75 78 LEU A CA 1
ATOM 625 C C . LEU A 1 78 ? 1.970 -0.073 -5.882 1.00 98.75 78 LEU A C 1
ATOM 627 O O . LEU A 1 78 ? 2.263 0.283 -7.026 1.00 98.75 78 LEU A O 1
ATOM 631 N N . LEU A 1 79 ? 2.755 -0.880 -5.165 1.00 98.75 79 LEU A N 1
ATOM 632 C CA . LEU A 1 79 ? 4.044 -1.360 -5.661 1.00 98.75 79 LEU A CA 1
ATOM 633 C C . LEU A 1 79 ? 3.877 -2.284 -6.862 1.00 98.75 79 LEU A C 1
ATOM 635 O O . LEU A 1 79 ? 4.621 -2.149 -7.832 1.00 98.75 79 LEU A O 1
ATOM 639 N N . TRP A 1 80 ? 2.894 -3.182 -6.827 1.00 98.69 80 TRP A N 1
ATOM 640 C CA . TRP A 1 80 ? 2.595 -4.087 -7.932 1.00 98.69 80 TRP A CA 1
ATOM 641 C C . TRP A 1 80 ? 2.133 -3.323 -9.177 1.00 98.69 80 TRP A C 1
ATOM 643 O O . TRP A 1 80 ? 2.607 -3.595 -10.279 1.00 98.69 80 TRP A O 1
ATOM 653 N N . SER A 1 81 ? 1.261 -2.325 -8.997 1.00 98.62 81 SER A N 1
ATOM 654 C CA . SER A 1 81 ? 0.772 -1.458 -10.072 1.00 98.62 81 SER A CA 1
ATOM 655 C C . SER A 1 81 ? 1.929 -0.818 -10.831 1.00 98.62 81 SER A C 1
ATOM 657 O O . SER A 1 81 ? 1.987 -0.871 -12.058 1.00 98.62 81 SER A O 1
ATOM 659 N N . TRP A 1 82 ? 2.878 -0.244 -10.095 1.00 98.69 82 TRP A N 1
ATOM 660 C CA . TRP A 1 82 ? 4.008 0.454 -10.686 1.00 98.69 82 TRP A CA 1
ATOM 661 C C . TRP A 1 82 ? 5.053 -0.503 -11.278 1.00 98.69 82 TRP A C 1
ATOM 663 O O . TRP A 1 82 ? 5.481 -0.334 -12.416 1.00 98.69 82 TRP A O 1
ATOM 673 N N . THR A 1 83 ? 5.455 -1.540 -10.546 1.00 98.50 83 THR A N 1
ATOM 674 C CA . THR A 1 83 ? 6.526 -2.442 -11.006 1.00 98.50 83 THR A CA 1
ATOM 675 C C . THR A 1 83 ? 6.060 -3.424 -12.070 1.00 98.50 83 THR A C 1
ATOM 677 O O . THR A 1 83 ? 6.664 -3.510 -13.135 1.00 98.50 83 THR A O 1
ATOM 680 N N . VAL A 1 84 ? 4.983 -4.162 -11.809 1.00 98.44 84 VAL A N 1
ATOM 681 C CA . VAL A 1 84 ? 4.531 -5.246 -12.683 1.00 98.44 84 VAL A CA 1
ATOM 682 C C . VAL A 1 84 ? 3.583 -4.711 -13.745 1.00 98.44 84 VAL A C 1
ATOM 684 O O . VAL A 1 84 ? 3.830 -4.886 -14.935 1.00 98.44 84 VAL A O 1
ATOM 687 N N . ALA A 1 85 ? 2.503 -4.041 -13.339 1.00 97.44 85 ALA A N 1
ATOM 688 C CA . ALA A 1 85 ? 1.446 -3.682 -14.282 1.00 97.44 85 ALA A CA 1
ATOM 689 C C . ALA A 1 85 ? 1.852 -2.564 -15.250 1.00 97.44 85 ALA A C 1
ATOM 691 O O . ALA A 1 85 ? 1.445 -2.583 -16.414 1.00 97.44 85 ALA A O 1
ATOM 692 N N . LYS A 1 86 ? 2.647 -1.597 -14.780 1.00 97.56 86 LYS A N 1
ATOM 693 C CA . LYS A 1 86 ? 3.129 -0.473 -15.587 1.00 97.56 86 LYS A CA 1
ATOM 694 C C . LYS A 1 86 ? 4.440 -0.788 -16.314 1.00 97.56 86 LYS A C 1
ATOM 696 O O . LYS A 1 86 ? 4.487 -0.595 -17.525 1.00 97.56 86 LYS A O 1
ATOM 701 N N . HIS A 1 87 ? 5.476 -1.267 -15.616 1.00 97.38 87 HIS A N 1
ATOM 702 C CA . HIS A 1 87 ? 6.806 -1.488 -16.217 1.00 97.38 87 HIS A CA 1
ATOM 703 C C . HIS A 1 87 ? 7.035 -2.911 -16.742 1.00 97.38 87 HIS A C 1
ATOM 705 O O . HIS A 1 87 ? 7.620 -3.073 -17.810 1.00 97.38 87 HIS A O 1
ATOM 711 N N . GLY A 1 88 ? 6.576 -3.937 -16.021 1.00 95.38 88 GLY A N 1
ATOM 712 C CA . GLY A 1 88 ? 6.797 -5.342 -16.380 1.00 95.38 88 GLY A CA 1
ATOM 713 C C . GLY A 1 88 ? 5.985 -5.844 -17.568 1.00 95.38 88 GLY A C 1
ATOM 714 O O . GLY A 1 88 ? 6.454 -6.688 -18.327 1.00 95.38 88 GLY A O 1
ATOM 715 N N . GLY A 1 89 ? 4.765 -5.332 -17.737 1.00 89.38 89 GLY A N 1
ATOM 716 C CA . GLY A 1 89 ? 3.884 -5.733 -18.828 1.00 89.38 89 GLY A CA 1
ATOM 717 C C . GLY A 1 89 ? 3.526 -7.226 -18.803 1.00 89.38 89 GLY A C 1
ATOM 718 O O . GLY A 1 89 ? 3.521 -7.884 -17.764 1.00 89.38 89 GLY A O 1
ATOM 719 N N . LEU A 1 90 ? 3.162 -7.769 -19.967 1.00 88.25 90 LEU A N 1
ATOM 720 C CA . LEU A 1 90 ? 2.622 -9.132 -20.098 1.00 88.25 90 LEU A CA 1
ATOM 721 C C . LEU A 1 90 ? 3.671 -10.238 -20.059 1.00 88.25 90 LEU A C 1
ATOM 723 O O . LEU A 1 90 ? 3.351 -11.367 -19.690 1.00 88.25 90 LEU A O 1
ATOM 727 N N . ASP A 1 91 ? 4.886 -9.933 -20.496 1.00 92.19 91 ASP A N 1
ATOM 728 C CA . ASP A 1 91 ? 6.011 -10.862 -20.516 1.00 92.19 91 ASP A CA 1
ATOM 729 C C . ASP A 1 91 ? 6.833 -10.812 -19.224 1.00 92.19 91 ASP A C 1
ATOM 731 O O . ASP A 1 91 ? 7.821 -11.538 -19.115 1.00 92.19 91 ASP A O 1
ATOM 735 N N . ASP A 1 92 ? 6.392 -10.001 -18.253 1.00 96.81 92 ASP A N 1
ATOM 736 C CA . ASP A 1 92 ? 6.991 -9.854 -16.930 1.00 96.81 92 ASP A CA 1
ATOM 737 C C . ASP A 1 92 ? 8.473 -9.460 -17.007 1.00 96.81 92 ASP A C 1
ATOM 739 O O . ASP A 1 92 ? 9.253 -9.776 -16.115 1.00 96.81 92 ASP A O 1
ATOM 743 N N . ARG A 1 93 ? 8.901 -8.791 -18.086 1.00 96.38 93 ARG A N 1
ATOM 744 C CA . ARG A 1 93 ? 10.318 -8.492 -18.311 1.00 96.38 93 ARG A CA 1
ATOM 745 C C . ARG A 1 93 ? 10.787 -7.327 -17.457 1.00 96.38 93 ARG A C 1
ATOM 747 O O . ARG A 1 93 ? 10.151 -6.279 -17.389 1.00 96.38 93 ARG A O 1
ATOM 754 N N . TRP A 1 94 ? 11.979 -7.479 -16.893 1.00 96.75 94 TRP A N 1
ATOM 755 C CA . TRP A 1 94 ? 12.714 -6.399 -16.249 1.00 96.75 94 TRP A CA 1
ATOM 756 C C . TRP A 1 94 ? 14.135 -6.366 -16.796 1.00 96.75 94 TRP A C 1
ATOM 758 O O . TRP A 1 94 ? 14.952 -7.222 -16.483 1.00 96.75 94 TRP A O 1
ATOM 768 N N . GLY A 1 95 ? 14.416 -5.411 -17.678 1.00 93.19 95 GLY A N 1
ATOM 769 C CA . GLY A 1 95 ? 15.757 -5.158 -18.194 1.00 93.19 95 GLY A CA 1
ATOM 770 C C . GLY A 1 95 ? 16.222 -3.745 -17.865 1.00 93.19 95 GLY A C 1
ATOM 771 O O . GLY A 1 95 ? 15.551 -2.997 -17.155 1.00 93.19 95 GLY A O 1
ATOM 772 N N . THR A 1 96 ? 17.358 -3.350 -18.440 1.00 92.19 96 THR A N 1
ATOM 773 C CA . THR A 1 96 ? 17.922 -1.999 -18.284 1.00 92.19 96 THR A CA 1
ATOM 774 C C . THR A 1 96 ? 16.913 -0.908 -18.643 1.00 92.19 96 THR A C 1
ATOM 776 O O . THR A 1 96 ? 16.802 0.075 -17.925 1.00 92.19 96 THR A O 1
ATOM 779 N N . LEU A 1 97 ? 16.104 -1.110 -19.691 1.00 93.50 97 LEU A N 1
ATOM 780 C CA . LEU A 1 97 ? 15.083 -0.141 -20.103 1.00 93.50 97 LEU A CA 1
ATOM 781 C C . LEU A 1 97 ? 14.017 0.090 -19.021 1.00 93.50 97 LEU A C 1
ATOM 783 O O . LEU A 1 97 ? 13.712 1.241 -18.712 1.00 93.50 97 LEU A O 1
ATOM 787 N N . GLN A 1 98 ? 13.468 -0.983 -18.440 1.00 95.81 98 GLN A N 1
ATOM 788 C CA . GLN A 1 98 ? 12.475 -0.896 -17.364 1.00 95.81 98 GLN A CA 1
ATOM 789 C C . GLN A 1 98 ? 13.091 -0.305 -16.097 1.00 95.81 98 GLN A C 1
ATOM 791 O O . GLN A 1 98 ? 12.509 0.598 -15.504 1.00 95.81 98 GLN A O 1
ATOM 796 N N . ALA A 1 99 ? 14.285 -0.763 -15.714 1.00 94.81 99 ALA A N 1
ATOM 797 C CA . ALA A 1 99 ? 14.976 -0.271 -14.528 1.00 94.81 99 ALA A CA 1
ATOM 798 C C . ALA A 1 99 ? 15.311 1.228 -14.634 1.00 94.81 99 ALA A C 1
ATOM 800 O O . ALA A 1 99 ? 15.057 1.978 -13.695 1.00 94.81 99 ALA A O 1
ATOM 801 N N . ASP A 1 100 ? 15.805 1.688 -15.786 1.00 93.94 100 ASP A N 1
ATOM 802 C CA . ASP A 1 100 ? 16.131 3.099 -16.023 1.00 93.94 100 ASP A CA 1
ATOM 803 C C . ASP A 1 100 ? 14.878 3.977 -16.127 1.00 93.94 100 ASP A C 1
ATOM 805 O O . ASP A 1 100 ? 14.891 5.139 -15.717 1.00 93.94 100 ASP A O 1
ATOM 809 N N . ALA A 1 101 ? 13.785 3.463 -16.702 1.00 95.69 101 ALA A N 1
ATOM 810 C CA . ALA A 1 101 ? 12.500 4.160 -16.714 1.00 95.69 101 ALA A CA 1
ATOM 811 C C . ALA A 1 101 ? 11.944 4.302 -15.291 1.00 95.69 101 ALA A C 1
ATOM 813 O O . ALA A 1 101 ? 11.625 5.414 -14.873 1.00 95.69 101 ALA A O 1
ATOM 814 N N . ALA A 1 102 ? 11.917 3.207 -14.530 1.00 96.88 102 ALA A N 1
ATOM 815 C CA . ALA A 1 102 ? 11.510 3.196 -13.133 1.00 96.88 102 ALA A CA 1
ATOM 816 C C . ALA A 1 102 ? 12.363 4.159 -12.292 1.00 96.88 102 ALA A C 1
ATOM 818 O O . ALA A 1 102 ? 11.818 4.987 -11.570 1.00 96.88 102 ALA A O 1
ATOM 819 N N . TRP A 1 103 ? 13.692 4.131 -12.432 1.00 97.06 103 TRP A N 1
ATOM 820 C CA . TRP A 1 103 ? 14.589 5.020 -11.689 1.00 97.06 103 TRP A CA 1
ATOM 821 C C . TRP A 1 103 ? 14.349 6.498 -11.990 1.00 97.06 103 TRP A C 1
ATOM 823 O O . TRP A 1 103 ? 14.287 7.313 -11.068 1.00 97.06 103 TRP A O 1
ATOM 833 N N . ARG A 1 104 ? 14.146 6.848 -13.267 1.00 97.00 104 ARG A N 1
ATOM 834 C CA . ARG A 1 104 ? 13.815 8.222 -13.672 1.00 97.00 104 ARG A CA 1
ATOM 835 C C . ARG A 1 104 ? 12.482 8.692 -13.106 1.00 97.00 104 ARG A C 1
ATOM 837 O O . ARG A 1 104 ? 12.391 9.839 -12.685 1.00 97.00 104 ARG A O 1
ATOM 844 N N . GLU A 1 105 ? 11.472 7.825 -13.055 1.00 96.94 105 GLU A N 1
ATOM 845 C CA . GLU A 1 105 ? 10.176 8.160 -12.448 1.00 96.94 105 GLU A CA 1
ATOM 846 C C . GLU A 1 105 ? 10.280 8.454 -10.950 1.00 96.94 105 GLU A C 1
ATOM 848 O O . GLU A 1 105 ? 9.510 9.263 -10.437 1.00 96.94 105 GLU A O 1
ATOM 853 N N . LEU A 1 106 ? 11.253 7.856 -10.254 1.00 97.50 106 LEU A N 1
ATOM 854 C CA . LEU A 1 106 ? 11.522 8.189 -8.855 1.00 97.50 106 LEU A CA 1
ATOM 855 C C . LEU A 1 106 ? 12.238 9.542 -8.685 1.00 97.50 106 LEU A C 1
ATOM 857 O O . LEU A 1 106 ? 12.278 10.062 -7.573 1.00 97.50 106 LEU A O 1
ATOM 861 N N . GLY A 1 107 ? 12.779 10.118 -9.765 1.00 96.56 107 GLY A N 1
ATOM 862 C CA . GLY A 1 107 ? 13.624 11.318 -9.762 1.00 96.56 107 GLY A CA 1
ATOM 863 C C . GLY A 1 107 ? 15.124 11.023 -9.883 1.00 96.56 107 GLY A C 1
ATOM 864 O O . GLY A 1 107 ? 15.947 11.923 -9.721 1.00 96.56 107 GLY A O 1
ATOM 865 N N . GLY A 1 108 ? 15.493 9.769 -10.147 1.00 95.19 108 GLY A N 1
ATOM 866 C CA . GLY A 1 108 ? 16.874 9.339 -10.319 1.00 95.19 108 GLY A CA 1
ATOM 867 C C . GLY A 1 108 ? 17.476 9.765 -11.659 1.00 95.19 108 GLY A C 1
ATOM 868 O O . GLY A 1 108 ? 16.788 9.889 -12.674 1.00 95.19 108 GLY A O 1
ATOM 869 N N . THR A 1 109 ? 18.793 9.960 -11.675 1.00 92.50 109 THR A N 1
ATOM 870 C CA . THR A 1 109 ? 19.572 10.255 -12.885 1.00 92.50 109 THR A CA 1
ATOM 871 C C . THR A 1 109 ? 20.464 9.074 -13.254 1.00 92.50 109 THR A C 1
ATOM 873 O O . THR A 1 109 ? 20.926 8.324 -12.390 1.00 92.50 109 THR A O 1
ATOM 876 N N . ALA A 1 110 ? 20.712 8.897 -14.555 1.00 83.44 110 ALA A N 1
ATOM 877 C CA . ALA A 1 110 ? 21.598 7.846 -15.043 1.00 83.44 110 ALA A CA 1
ATOM 878 C C . ALA A 1 110 ? 23.004 8.005 -14.437 1.00 83.44 110 ALA A C 1
ATOM 880 O O . ALA A 1 110 ? 23.568 9.098 -14.431 1.00 83.44 110 ALA A O 1
ATOM 881 N N . GLY A 1 111 ? 23.558 6.911 -13.914 1.00 80.31 111 GLY A N 1
ATOM 882 C CA . GLY A 1 111 ? 24.879 6.895 -13.279 1.00 80.31 111 GLY A CA 1
ATOM 883 C C . GLY A 1 111 ? 24.909 7.319 -11.805 1.00 80.31 111 GLY A C 1
ATOM 884 O O . GLY A 1 111 ? 25.916 7.059 -11.152 1.00 80.31 111 GLY A O 1
ATOM 885 N N . SER A 1 112 ? 23.829 7.890 -11.250 1.00 91.12 112 SER A N 1
ATOM 886 C CA . SER A 1 112 ? 23.717 8.116 -9.802 1.00 91.12 112 SER A CA 1
ATOM 887 C C . SER A 1 112 ? 23.067 6.903 -9.133 1.00 91.12 112 SER A C 1
ATOM 889 O O . SER A 1 112 ? 21.891 6.636 -9.393 1.00 91.12 112 SER A O 1
ATOM 891 N N . PRO A 1 113 ? 23.786 6.160 -8.270 1.00 91.75 113 PRO A N 1
ATOM 892 C CA . PRO A 1 113 ? 23.228 4.990 -7.601 1.00 91.75 113 PRO A CA 1
ATOM 893 C C . PRO A 1 113 ? 22.334 5.362 -6.417 1.00 91.75 113 PRO A C 1
ATOM 895 O O . PRO A 1 113 ? 21.635 4.497 -5.909 1.00 91.75 113 PRO A O 1
ATOM 898 N N . GLU A 1 114 ? 22.363 6.612 -5.955 1.00 95.88 114 GLU A N 1
ATOM 899 C CA . GLU A 1 114 ? 21.590 7.075 -4.806 1.00 95.88 114 GLU A CA 1
ATOM 900 C C . GLU A 1 114 ? 20.700 8.255 -5.172 1.00 95.88 114 GLU A C 1
ATOM 902 O O . GLU A 1 114 ? 21.041 9.087 -6.021 1.00 95.88 114 GLU A O 1
ATOM 907 N N . LEU A 1 115 ? 19.565 8.329 -4.483 1.00 96.44 115 LEU A N 1
ATOM 908 C CA . LEU A 1 115 ? 18.587 9.391 -4.618 1.00 96.44 115 LEU A CA 1
ATOM 909 C C . LEU A 1 115 ? 18.010 9.745 -3.246 1.00 96.44 115 LEU A C 1
ATOM 911 O O . LEU A 1 115 ? 17.561 8.874 -2.498 1.00 96.44 115 LEU A O 1
ATOM 915 N N . LEU A 1 116 ? 18.001 11.040 -2.925 1.00 96.56 116 LEU A N 1
ATOM 916 C CA . LEU A 1 116 ? 17.233 11.575 -1.806 1.00 96.56 116 LEU A CA 1
ATOM 917 C C . LEU A 1 116 ? 15.825 11.908 -2.299 1.00 96.56 116 LEU A C 1
ATOM 919 O O . LEU A 1 116 ? 15.628 12.891 -3.012 1.00 96.56 116 LEU A O 1
ATOM 923 N N . VAL A 1 117 ? 14.854 11.101 -1.893 1.00 95.62 117 VAL A N 1
ATOM 924 C CA . VAL A 1 117 ? 13.443 11.310 -2.201 1.00 95.62 117 VAL A CA 1
ATOM 925 C C . VAL A 1 117 ? 12.840 12.245 -1.164 1.00 95.62 117 VAL A C 1
ATOM 927 O O . VAL A 1 117 ? 12.953 12.022 0.044 1.00 95.62 117 VAL A O 1
ATOM 930 N N . ARG A 1 118 ? 12.163 13.284 -1.652 1.00 92.06 118 ARG A N 1
ATOM 931 C CA . ARG A 1 118 ? 11.341 14.193 -0.853 1.00 92.06 118 ARG A CA 1
ATOM 932 C C . ARG A 1 118 ? 9.926 14.180 -1.404 1.00 92.06 118 ARG A C 1
ATOM 934 O O . ARG A 1 118 ? 9.730 14.320 -2.612 1.00 92.06 118 ARG A O 1
ATOM 941 N N . THR A 1 119 ? 8.949 14.005 -0.524 1.00 91.88 119 THR A N 1
ATOM 942 C CA . THR A 1 119 ? 7.545 14.116 -0.923 1.00 91.88 119 THR A CA 1
ATOM 943 C C . THR A 1 119 ? 7.125 15.568 -1.100 1.00 91.88 119 THR A C 1
ATOM 945 O O . THR A 1 119 ? 7.793 16.489 -0.632 1.00 91.88 119 THR A O 1
ATOM 948 N N . SER A 1 120 ? 5.989 15.763 -1.758 1.00 92.31 120 SER A N 1
ATOM 949 C CA . SER A 1 120 ? 5.310 17.046 -1.876 1.00 92.31 120 SER A CA 1
ATOM 950 C C . SER A 1 120 ? 4.053 17.092 -1.002 1.00 92.31 120 SER A C 1
ATOM 952 O O . SER A 1 120 ? 3.633 16.086 -0.417 1.00 92.31 120 SER A O 1
ATOM 954 N N . ARG A 1 121 ? 3.475 18.292 -0.888 1.00 95.62 121 ARG A N 1
ATOM 955 C CA . ARG A 1 121 ? 2.204 18.524 -0.194 1.00 95.62 121 ARG A CA 1
ATOM 956 C C . ARG A 1 121 ? 1.035 17.893 -0.946 1.00 95.62 121 ARG A C 1
ATOM 958 O O . ARG A 1 121 ? 1.015 17.866 -2.177 1.00 95.62 121 ARG A O 1
ATOM 965 N N . ARG A 1 122 ? 0.030 17.463 -0.189 1.00 95.69 122 ARG A N 1
ATOM 966 C CA . ARG A 1 122 ? -1.178 16.798 -0.675 1.00 95.69 122 ARG A CA 1
ATOM 967 C C . ARG A 1 122 ? -2.420 17.553 -0.233 1.00 95.69 122 ARG A C 1
ATOM 969 O O . ARG A 1 122 ? -2.469 18.118 0.856 1.00 95.69 122 ARG A O 1
ATOM 976 N N . ASP A 1 123 ? -3.434 17.522 -1.087 1.00 95.69 123 ASP A N 1
ATOM 977 C CA . ASP A 1 123 ? -4.704 18.212 -0.851 1.00 95.69 123 ASP A CA 1
ATOM 978 C C . ASP A 1 123 ? -5.847 17.249 -0.501 1.00 95.69 123 ASP A C 1
ATOM 980 O O . ASP A 1 123 ? -6.991 17.673 -0.323 1.00 95.69 123 ASP A O 1
ATOM 984 N N . THR A 1 124 ? -5.551 15.953 -0.400 1.00 94.31 124 THR A N 1
ATOM 985 C CA . THR A 1 124 ? -6.528 14.878 -0.197 1.00 94.31 124 THR A CA 1
ATOM 986 C C . THR A 1 124 ? -7.412 15.105 1.030 1.00 94.31 124 THR A C 1
ATOM 988 O O . THR A 1 124 ? -8.613 14.852 0.971 1.00 94.31 124 THR A O 1
ATOM 991 N N . LEU A 1 125 ? -6.835 15.633 2.114 1.00 93.75 125 LEU A N 1
ATOM 992 C CA . LEU A 1 125 ? -7.513 15.866 3.393 1.00 93.75 125 LEU A CA 1
ATOM 993 C C . LEU A 1 125 ? -7.919 17.327 3.634 1.00 93.75 125 LEU A C 1
ATOM 995 O O . LEU A 1 125 ? -8.240 17.688 4.763 1.00 93.75 125 LEU A O 1
ATOM 999 N N . GLN A 1 126 ? -7.918 18.186 2.606 1.00 92.88 126 GLN A N 1
ATOM 1000 C CA . GLN A 1 126 ? -8.426 19.551 2.790 1.00 92.88 126 GLN A CA 1
ATOM 1001 C C . GLN A 1 126 ? -9.897 19.515 3.251 1.00 92.88 126 GLN A C 1
ATOM 1003 O O . GLN A 1 126 ? -10.703 18.834 2.600 1.00 92.88 126 GLN A O 1
ATOM 1008 N N . PRO A 1 127 ? -10.268 20.251 4.318 1.00 90.25 127 PRO A N 1
ATOM 1009 C CA . PRO A 1 127 ? -11.593 20.159 4.931 1.00 90.25 127 PRO A CA 1
ATOM 1010 C C . PRO A 1 127 ? -12.750 20.348 3.948 1.00 90.25 127 PRO A C 1
ATOM 1012 O O . PRO A 1 127 ? -13.720 19.591 3.973 1.00 90.25 127 PRO A O 1
ATOM 1015 N N . GLU A 1 128 ? -12.639 21.311 3.032 1.00 91.12 128 GLU A N 1
ATOM 1016 C CA . GLU A 1 128 ? -13.678 21.622 2.048 1.00 91.12 128 GLU A CA 1
ATOM 1017 C C . GLU A 1 128 ? -13.913 20.448 1.093 1.00 91.12 128 GLU A C 1
ATOM 1019 O O . GLU A 1 128 ? -15.054 20.132 0.755 1.00 91.12 128 GLU A O 1
ATOM 1024 N N . ARG A 1 129 ? -12.837 19.763 0.688 1.00 91.69 129 ARG A N 1
ATOM 1025 C CA . ARG A 1 129 ? -12.891 18.600 -0.207 1.00 91.69 129 ARG A CA 1
ATOM 1026 C C . ARG A 1 129 ? -13.461 17.377 0.492 1.00 91.69 129 ARG A C 1
ATOM 1028 O O . ARG A 1 129 ? -14.296 16.690 -0.096 1.00 91.69 129 ARG A O 1
ATOM 1035 N N . VAL A 1 130 ? -13.023 17.109 1.721 1.00 91.31 130 VAL A N 1
ATOM 1036 C CA . VAL A 1 130 ? -13.547 15.994 2.523 1.00 91.31 130 VAL A CA 1
ATOM 1037 C C . VAL A 1 130 ? -15.047 16.187 2.735 1.00 91.31 130 VAL A C 1
ATOM 1039 O O . VAL A 1 130 ? -15.828 15.297 2.411 1.00 91.31 130 VAL A O 1
ATOM 1042 N N . ASN A 1 131 ? -15.465 17.384 3.155 1.00 89.56 131 ASN A N 1
ATOM 1043 C CA . ASN A 1 131 ? -16.872 17.712 3.370 1.00 89.56 131 ASN A CA 1
ATOM 1044 C C . ASN A 1 131 ? -17.699 17.592 2.076 1.00 89.56 131 ASN A C 1
ATOM 1046 O O . ASN A 1 131 ? -18.751 16.957 2.067 1.00 89.56 131 ASN A O 1
ATOM 1050 N N . ALA A 1 132 ? -17.206 18.130 0.955 1.00 90.94 132 ALA A N 1
ATOM 1051 C CA . ALA A 1 132 ? -17.877 17.993 -0.338 1.00 90.94 132 ALA A CA 1
ATOM 1052 C C . ALA A 1 132 ? -18.034 16.522 -0.766 1.00 90.94 132 ALA A C 1
ATOM 1054 O O . ALA A 1 132 ? -19.092 16.142 -1.264 1.00 90.94 132 ALA A O 1
ATOM 1055 N N . THR A 1 133 ? -17.010 15.694 -0.538 1.00 90.50 133 THR A N 1
ATOM 1056 C CA . THR A 1 133 ? -17.033 14.261 -0.873 1.00 90.50 133 THR A CA 1
ATOM 1057 C C . THR A 1 133 ? -18.048 13.504 -0.018 1.00 90.50 133 THR A C 1
ATOM 1059 O O . THR A 1 133 ? -18.858 12.764 -0.568 1.00 90.50 133 THR A O 1
ATOM 1062 N N . LEU A 1 134 ? -18.056 13.732 1.300 1.00 89.25 134 LEU A N 1
ATOM 1063 C CA . LEU A 1 134 ? -19.006 13.097 2.222 1.00 89.25 134 LEU A CA 1
ATOM 1064 C C . LEU A 1 134 ? -20.456 13.490 1.910 1.00 89.25 134 LEU A C 1
ATOM 1066 O O . LEU A 1 134 ? -21.340 12.636 1.870 1.00 89.25 134 LEU A O 1
ATOM 1070 N N . LYS A 1 135 ? -20.703 14.770 1.607 1.00 89.56 135 LYS A N 1
ATOM 1071 C CA . LYS A 1 135 ? -22.026 15.236 1.167 1.00 89.56 135 LYS A CA 1
ATOM 1072 C C . LYS A 1 135 ? -22.461 14.571 -0.135 1.00 89.56 135 LYS A C 1
ATOM 1074 O O . LYS A 1 135 ? -23.604 14.136 -0.248 1.00 89.56 135 LYS A O 1
ATOM 1079 N N . ALA A 1 136 ? -21.558 14.468 -1.110 1.00 91.06 136 ALA A N 1
ATOM 1080 C CA . ALA A 1 136 ? -21.847 13.824 -2.389 1.00 91.06 136 ALA A CA 1
ATOM 1081 C C . ALA A 1 136 ? -22.149 12.321 -2.247 1.00 91.06 136 ALA A C 1
ATOM 1083 O O . ALA A 1 136 ? -22.919 11.788 -3.041 1.00 91.06 136 ALA A O 1
ATOM 1084 N N . SER A 1 137 ? -21.595 11.646 -1.233 1.00 87.75 137 SER A N 1
ATOM 1085 C CA . SER A 1 137 ? -21.907 10.245 -0.927 1.00 87.75 137 SER A CA 1
ATOM 1086 C C . SER A 1 137 ? -23.128 10.057 -0.016 1.00 87.75 137 SER A C 1
ATOM 1088 O O . SER A 1 137 ? -23.412 8.933 0.390 1.00 87.75 137 SER A O 1
ATOM 1090 N N . GLY A 1 138 ? -23.876 11.126 0.277 1.00 88.50 138 GLY A N 1
ATOM 1091 C CA . GLY A 1 138 ? -25.136 11.066 1.019 1.00 88.50 138 GLY A CA 1
ATOM 1092 C C . GLY A 1 138 ? -25.010 11.200 2.538 1.00 88.50 138 GLY A C 1
ATOM 1093 O O . GLY A 1 138 ? -26.004 10.993 3.232 1.00 88.50 138 GLY A O 1
ATOM 1094 N N . HIS A 1 139 ? -23.839 11.565 3.078 1.00 82.81 139 HIS A N 1
ATOM 1095 C CA . HIS A 1 139 ? -23.731 11.900 4.502 1.00 82.81 139 HIS A CA 1
ATOM 1096 C C . HIS A 1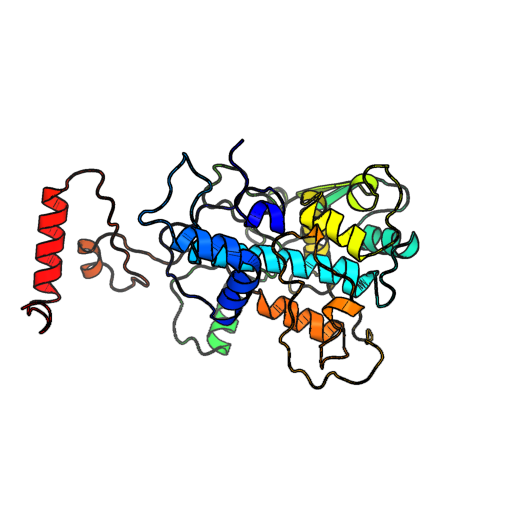 139 ? -24.382 13.261 4.779 1.00 82.81 139 HIS A C 1
ATOM 1098 O O . HIS A 1 139 ? -24.098 14.257 4.110 1.00 82.81 139 HIS A O 1
ATOM 1104 N N . VAL A 1 140 ? -25.268 13.288 5.777 1.00 71.94 140 VAL A N 1
ATOM 1105 C CA . VAL A 1 140 ? -26.109 14.450 6.117 1.00 71.94 140 VAL A CA 1
ATOM 1106 C C . VAL A 1 140 ? -25.462 15.338 7.192 1.00 71.94 140 VAL A C 1
ATOM 1108 O O . VAL A 1 140 ? -25.729 16.537 7.239 1.00 71.94 140 VAL A O 1
ATOM 1111 N N . GLU A 1 141 ? -24.569 14.780 8.014 1.00 67.38 141 GLU A N 1
ATOM 1112 C CA . GLU A 1 141 ? -23.928 15.458 9.148 1.00 67.38 141 GLU A CA 1
ATOM 1113 C C . GLU A 1 141 ? -22.397 15.471 9.037 1.00 67.38 141 GLU A C 1
ATOM 1115 O O . GLU A 1 141 ? -21.797 14.696 8.289 1.00 67.38 141 GLU A O 1
ATOM 1120 N N . ASN A 1 142 ? -21.762 16.362 9.807 1.00 62.22 142 ASN A N 1
ATOM 1121 C CA . ASN A 1 142 ? -20.318 16.326 10.007 1.00 62.22 142 ASN A CA 1
ATOM 1122 C C . ASN A 1 142 ? -19.990 15.110 10.885 1.00 62.22 142 ASN A C 1
ATOM 1124 O O . ASN A 1 142 ? -20.258 15.133 12.085 1.00 62.22 142 ASN A O 1
ATOM 1128 N N . ASP A 1 143 ? -19.429 14.062 10.280 1.00 67.81 143 ASP A N 1
ATOM 1129 C CA . ASP A 1 143 ? -18.921 12.898 11.006 1.00 67.81 143 ASP A CA 1
ATOM 1130 C C . ASP A 1 143 ? -17.919 13.371 12.084 1.00 67.81 143 ASP A C 1
ATOM 1132 O O . ASP A 1 143 ? -17.004 14.142 11.771 1.00 67.81 143 ASP A O 1
ATOM 1136 N N . PRO A 1 144 ? -18.071 12.953 13.353 1.00 73.81 144 PRO A N 1
ATOM 1137 C CA . PRO A 1 144 ? -17.138 13.293 14.430 1.00 73.81 144 PRO A CA 1
ATOM 1138 C C . PRO A 1 144 ? -15.725 12.713 14.234 1.00 73.81 144 PRO A C 1
ATOM 1140 O O . PRO A 1 144 ? -14.826 12.986 15.035 1.00 73.81 144 PRO A O 1
ATOM 1143 N N . THR A 1 145 ? -15.509 11.903 13.197 1.00 79.81 145 THR A N 1
ATOM 1144 C CA . THR A 1 145 ? -14.201 11.369 12.814 1.00 79.81 145 THR A CA 1
ATOM 1145 C C . THR A 1 145 ? -13.375 12.409 12.056 1.00 79.81 145 THR A C 1
ATOM 1147 O O . THR A 1 145 ? -13.716 12.823 10.950 1.00 79.81 145 THR A O 1
ATOM 1150 N N . SER A 1 146 ? -12.222 12.784 12.613 1.00 84.69 146 SER A N 1
ATOM 1151 C CA . SER A 1 146 ? -11.264 13.669 11.940 1.00 84.69 146 SER A CA 1
ATOM 1152 C C . SER A 1 146 ? -10.294 12.853 11.093 1.00 84.69 146 SER A C 1
ATOM 1154 O O . SER A 1 146 ? -9.562 12.023 11.625 1.00 84.69 146 SER A O 1
ATOM 1156 N N . TYR A 1 147 ? -10.270 13.055 9.775 1.00 89.56 147 TYR A N 1
ATOM 1157 C CA . TYR A 1 147 ? -9.368 12.307 8.895 1.00 89.56 147 TYR A CA 1
ATOM 1158 C C . TYR A 1 147 ? -7.957 12.893 8.969 1.00 89.56 147 TYR A C 1
ATOM 1160 O O . TYR A 1 147 ? -7.745 14.060 8.654 1.00 89.56 147 TYR A O 1
ATOM 1168 N N . ILE A 1 148 ? -6.986 12.067 9.355 1.00 89.75 148 ILE A N 1
ATOM 1169 C CA . ILE A 1 148 ? -5.579 12.470 9.527 1.00 89.75 148 ILE A CA 1
ATOM 1170 C C . ILE A 1 148 ? -4.637 11.799 8.529 1.00 89.75 148 ILE A C 1
ATOM 1172 O O . ILE A 1 148 ? -3.498 12.227 8.375 1.00 89.75 148 ILE A O 1
ATOM 1176 N N . PHE A 1 149 ? -5.102 10.753 7.844 1.00 92.69 149 PHE A N 1
ATOM 1177 C CA . PHE A 1 149 ? -4.383 10.132 6.740 1.00 92.69 149 PHE A CA 1
ATOM 1178 C C . PHE A 1 149 ? -5.370 9.557 5.722 1.00 92.69 149 PHE A C 1
ATOM 1180 O O . PHE A 1 149 ? -6.386 8.964 6.091 1.00 92.69 149 PHE A O 1
ATOM 1187 N N . SER A 1 150 ? -5.043 9.677 4.438 1.00 94.75 150 SER A N 1
ATOM 1188 C CA . SER A 1 150 ? -5.731 8.976 3.359 1.00 94.75 150 SER A CA 1
ATOM 1189 C C . SER A 1 150 ? -4.768 8.032 2.660 1.00 94.75 150 SER A C 1
ATOM 1191 O O . SER A 1 150 ? -3.640 8.405 2.354 1.00 94.75 150 SER A O 1
ATOM 1193 N N . SER A 1 151 ? -5.236 6.831 2.323 1.00 96.25 151 SER A N 1
ATOM 1194 C CA . SER A 1 151 ? -4.506 5.896 1.453 1.00 96.25 151 SER A CA 1
ATOM 1195 C C . SER A 1 151 ? -4.010 6.542 0.147 1.00 96.25 151 SER A C 1
ATOM 1197 O O . SER A 1 151 ? -2.935 6.195 -0.339 1.00 96.25 151 SER A O 1
ATOM 1199 N N . GLN A 1 152 ? -4.707 7.556 -0.382 1.00 95.94 152 GLN A N 1
ATOM 1200 C CA . GLN A 1 152 ? -4.260 8.293 -1.574 1.00 95.94 152 GLN A CA 1
ATOM 1201 C C . GLN A 1 152 ? -2.987 9.130 -1.361 1.00 95.94 152 GLN A C 1
ATOM 1203 O O . GLN A 1 152 ? -2.422 9.620 -2.337 1.00 95.94 152 GLN A O 1
ATOM 1208 N N . ASP A 1 153 ? -2.523 9.299 -0.125 1.00 95.62 153 ASP A N 1
ATOM 1209 C CA . ASP A 1 153 ? -1.265 9.977 0.202 1.00 95.62 153 ASP A CA 1
ATOM 1210 C C . ASP A 1 153 ? -0.099 8.988 0.388 1.00 95.62 153 ASP A C 1
ATOM 1212 O O . ASP A 1 153 ? 1.007 9.379 0.755 1.00 95.62 153 ASP A O 1
ATOM 1216 N N . GLY A 1 154 ? -0.315 7.702 0.081 1.00 95.50 154 GLY A N 1
ATOM 1217 C CA . GLY A 1 154 ? 0.727 6.679 0.024 1.00 95.50 154 GLY A CA 1
ATOM 1218 C C . GLY A 1 154 ? 0.577 5.616 1.103 1.00 95.50 154 GLY A C 1
A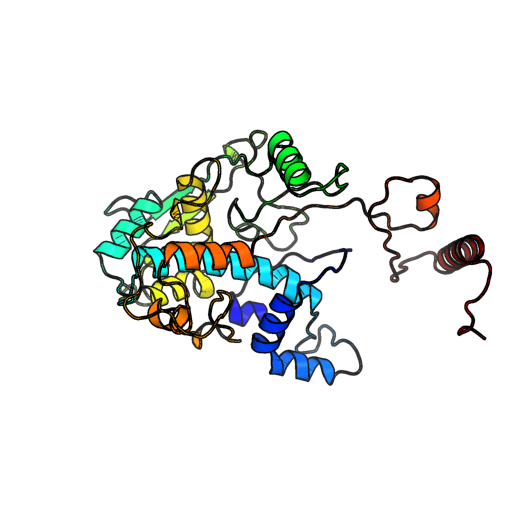TOM 1219 O O . GLY A 1 154 ? -0.475 4.992 1.232 1.00 95.50 154 GLY A O 1
ATOM 1220 N N . TYR A 1 155 ? 1.652 5.368 1.855 1.00 95.12 155 TYR A N 1
ATOM 1221 C CA . TYR A 1 155 ? 1.721 4.300 2.852 1.00 95.12 155 TYR A CA 1
ATOM 1222 C C . TYR A 1 155 ? 2.022 4.852 4.255 1.00 95.12 155 TYR A C 1
ATOM 1224 O O . TYR A 1 155 ? 3.107 5.398 4.474 1.00 95.12 155 TYR A O 1
ATOM 1232 N N . PRO A 1 156 ? 1.110 4.689 5.232 1.00 92.12 156 PRO A N 1
ATOM 1233 C CA . PRO A 1 156 ? 1.223 5.375 6.515 1.00 92.12 156 PRO A CA 1
ATOM 1234 C C . PRO A 1 156 ? 2.290 4.776 7.433 1.00 92.12 156 PRO A C 1
ATOM 1236 O O . PRO A 1 156 ? 2.773 5.475 8.318 1.00 92.12 156 PRO A O 1
ATOM 1239 N N . TYR A 1 157 ? 2.686 3.507 7.253 1.00 90.50 157 TYR A N 1
ATOM 1240 C CA . TYR A 1 157 ? 3.650 2.864 8.161 1.00 90.50 157 TYR A CA 1
ATOM 1241 C C . TYR A 1 157 ? 5.113 3.066 7.749 1.00 90.50 157 TYR A C 1
ATOM 1243 O O . TYR A 1 157 ? 5.997 2.595 8.458 1.00 90.50 157 TYR A O 1
ATOM 1251 N N . ALA A 1 158 ? 5.388 3.786 6.654 1.00 85.44 158 ALA A N 1
ATOM 1252 C CA . ALA A 1 158 ? 6.747 3.986 6.138 1.00 85.44 158 ALA A CA 1
ATOM 1253 C C . ALA A 1 158 ? 7.725 4.562 7.183 1.00 85.44 158 ALA A C 1
ATOM 1255 O O . ALA A 1 158 ? 8.906 4.233 7.176 1.00 85.44 158 ALA A O 1
ATOM 1256 N N . ASN A 1 159 ? 7.234 5.412 8.095 1.00 73.81 159 ASN A N 1
ATOM 1257 C CA . ASN A 1 159 ? 8.065 6.123 9.073 1.00 73.81 159 ASN A CA 1
ATOM 1258 C C . ASN A 1 159 ? 7.673 5.859 10.532 1.00 73.81 159 ASN A C 1
ATOM 1260 O O . ASN A 1 159 ? 8.170 6.541 11.432 1.00 73.81 159 ASN A O 1
ATOM 1264 N N . ILE A 1 160 ? 6.790 4.889 10.790 1.00 76.31 160 ILE A N 1
ATOM 1265 C CA . ILE A 1 160 ? 6.359 4.610 12.160 1.00 76.31 160 ILE A CA 1
ATOM 1266 C C . ILE A 1 160 ? 7.394 3.716 12.834 1.00 76.31 160 ILE A C 1
ATOM 1268 O O . ILE A 1 160 ? 7.600 2.563 12.455 1.00 76.31 160 ILE A O 1
ATOM 1272 N N . LYS A 1 161 ? 8.048 4.272 13.853 1.00 69.50 161 LYS A N 1
ATOM 1273 C CA . LYS A 1 161 ? 8.991 3.554 14.712 1.00 69.50 161 LYS A CA 1
ATOM 1274 C C . LYS A 1 161 ? 8.271 2.957 15.916 1.00 69.50 161 LYS A C 1
ATOM 1276 O O . LYS A 1 161 ? 7.225 3.453 16.334 1.00 69.50 161 LYS A O 1
ATOM 1281 N N . ASP A 1 162 ? 8.876 1.924 16.493 1.00 64.75 162 ASP A N 1
ATOM 1282 C CA . ASP A 1 162 ? 8.391 1.330 17.736 1.00 64.75 162 ASP A CA 1
ATOM 1283 C C . ASP A 1 162 ? 8.285 2.395 18.845 1.00 64.75 162 ASP A C 1
ATOM 1285 O O . ASP A 1 162 ? 9.157 3.254 18.992 1.00 64.75 162 ASP A O 1
ATOM 1289 N N . GLY A 1 163 ? 7.171 2.378 19.577 1.00 58.69 163 GLY A N 1
ATOM 1290 C CA . GLY A 1 163 ? 6.835 3.362 20.611 1.00 58.69 163 GLY A CA 1
ATOM 1291 C C . GLY A 1 163 ? 6.233 4.688 20.121 1.00 58.69 163 GLY A C 1
ATOM 1292 O O . GLY A 1 163 ? 5.780 5.479 20.953 1.00 58.69 163 GLY A O 1
ATOM 1293 N N . ALA A 1 164 ? 6.164 4.949 18.810 1.00 61.28 164 ALA A N 1
ATOM 1294 C CA . ALA A 1 164 ? 5.553 6.169 18.284 1.00 61.28 164 ALA A CA 1
ATOM 1295 C C . ALA A 1 164 ? 4.014 6.091 18.346 1.00 61.28 164 ALA A C 1
ATOM 1297 O O . ALA A 1 164 ? 3.369 5.455 17.514 1.00 61.28 164 ALA A O 1
ATOM 1298 N N . LYS A 1 165 ? 3.407 6.758 19.334 1.00 59.03 165 LYS A N 1
ATOM 1299 C CA . LYS A 1 165 ? 1.946 6.916 19.417 1.00 59.03 165 LYS A CA 1
ATOM 1300 C C . LYS A 1 165 ? 1.500 8.063 18.505 1.00 59.03 165 LYS A C 1
ATOM 1302 O O . LYS A 1 165 ? 2.008 9.171 18.637 1.00 59.03 165 LYS A O 1
ATOM 1307 N N . ASN A 1 166 ? 0.531 7.809 17.624 1.00 59.97 166 ASN A N 1
ATOM 1308 C CA . ASN A 1 166 ? -0.136 8.818 16.782 1.00 59.97 166 ASN A CA 1
ATOM 1309 C C . ASN A 1 166 ? 0.774 9.601 15.811 1.00 59.97 166 ASN A C 1
ATOM 1311 O O . ASN A 1 166 ? 0.437 10.714 15.417 1.00 59.97 166 ASN A O 1
ATOM 1315 N N . ALA A 1 167 ? 1.907 9.032 15.394 1.00 71.19 167 ALA A N 1
ATOM 1316 C CA . ALA A 1 167 ? 2.849 9.670 14.470 1.00 71.19 167 ALA A CA 1
ATOM 1317 C C . ALA A 1 167 ? 2.506 9.386 12.995 1.00 71.19 167 ALA A C 1
ATOM 1319 O O . ALA A 1 167 ? 3.334 8.881 12.235 1.00 71.19 167 ALA A O 1
ATOM 1320 N N . TRP A 1 168 ? 1.262 9.659 12.603 1.00 85.94 168 TRP A N 1
ATOM 1321 C CA . TRP A 1 168 ? 0.842 9.517 11.211 1.00 85.94 168 TRP A CA 1
ATOM 1322 C C . TRP A 1 168 ? 1.486 10.614 10.356 1.00 85.94 168 TRP A C 1
ATOM 1324 O O . TRP A 1 168 ? 1.590 11.754 10.816 1.00 85.94 168 TRP A O 1
ATOM 1334 N N . PRO A 1 169 ? 1.945 10.303 9.132 1.00 88.00 169 PRO A N 1
ATOM 1335 C CA . PRO A 1 169 ? 2.537 11.319 8.280 1.00 88.00 169 PRO A CA 1
ATOM 1336 C C . PRO A 1 169 ? 1.471 12.332 7.850 1.00 88.00 169 PRO A C 1
ATOM 1338 O O . PRO A 1 169 ? 0.394 11.955 7.390 1.00 88.00 169 PRO A O 1
ATOM 1341 N N . ALA A 1 170 ? 1.797 13.616 7.991 1.00 87.94 170 ALA A N 1
ATOM 1342 C CA . ALA A 1 170 ? 0.972 14.724 7.534 1.00 87.94 170 ALA A CA 1
ATOM 1343 C C . ALA A 1 170 ? 1.556 15.311 6.244 1.00 87.94 170 ALA A C 1
ATOM 1345 O O . ALA A 1 170 ? 2.774 15.441 6.097 1.00 87.94 170 ALA A O 1
ATOM 1346 N N . TYR A 1 171 ? 0.675 15.654 5.308 1.00 91.88 171 TYR A N 1
ATOM 1347 C CA . TYR A 1 171 ? 1.050 16.160 3.984 1.00 91.88 171 TYR A CA 1
ATOM 1348 C C . TYR A 1 171 ? 0.318 17.453 3.613 1.00 91.88 171 TYR A C 1
ATOM 1350 O O . TYR A 1 171 ? 0.536 17.980 2.522 1.00 91.88 171 TYR A O 1
ATOM 1358 N N . GLY A 1 172 ? -0.567 17.950 4.478 1.00 90.12 172 GLY A N 1
ATOM 1359 C CA . GLY A 1 172 ? -1.406 19.100 4.181 1.00 90.12 172 GLY A CA 1
ATOM 1360 C C . GLY A 1 172 ? -0.626 20.418 4.082 1.00 90.12 172 GLY A C 1
ATOM 1361 O O . GLY A 1 172 ? 0.578 20.482 4.362 1.00 90.12 172 GLY A O 1
ATOM 1362 N N . PRO A 1 173 ? -1.294 21.500 3.647 1.00 87.50 173 PRO A N 1
ATOM 1363 C CA . PRO A 1 173 ? -0.681 22.820 3.491 1.00 87.50 173 PRO A CA 1
ATOM 1364 C C . PRO A 1 173 ? -0.087 23.385 4.791 1.00 87.50 173 PRO A C 1
ATOM 1366 O O . PRO A 1 173 ? 0.876 24.152 4.736 1.00 87.50 173 PRO A O 1
ATOM 1369 N N . GLU A 1 174 ? -0.634 22.995 5.940 1.00 88.62 174 GLU A N 1
ATOM 1370 C CA . GLU A 1 174 ? -0.167 23.339 7.284 1.00 88.62 174 GLU A CA 1
ATOM 1371 C C . GLU A 1 174 ? 1.158 22.668 7.662 1.00 88.62 174 GLU A C 1
ATOM 1373 O O . GLU A 1 174 ? 1.858 23.152 8.552 1.00 88.62 174 GLU A O 1
ATOM 1378 N N . THR A 1 175 ? 1.540 21.589 6.973 1.00 89.44 175 THR A N 1
ATOM 1379 C CA . THR A 1 175 ? 2.800 20.890 7.228 1.00 89.44 175 THR A CA 1
ATOM 1380 C C . THR A 1 175 ? 3.970 21.671 6.602 1.00 89.44 175 THR A C 1
ATOM 1382 O O . THR A 1 175 ? 3.994 21.906 5.382 1.00 89.44 175 THR A O 1
ATOM 1385 N N . PRO A 1 176 ? 4.970 22.105 7.397 1.00 90.56 176 PRO A N 1
ATOM 1386 C CA . PRO A 1 176 ? 6.167 22.751 6.863 1.00 90.56 176 PRO A CA 1
ATOM 1387 C C . PRO A 1 176 ? 6.961 21.806 5.956 1.00 90.56 176 PRO A C 1
ATOM 1389 O O . PRO A 1 176 ? 7.060 20.617 6.247 1.00 90.56 176 PRO A O 1
ATOM 1392 N N . GLU A 1 177 ? 7.583 22.321 4.892 1.00 89.12 177 GLU A N 1
ATOM 1393 C CA . GLU A 1 177 ? 8.308 21.482 3.918 1.00 89.12 177 GLU A CA 1
ATOM 1394 C C . GLU A 1 177 ? 9.417 20.632 4.552 1.00 89.12 177 GLU A C 1
ATOM 1396 O O . GLU A 1 177 ? 9.617 19.488 4.161 1.00 89.12 177 GLU A O 1
ATOM 1401 N N . TYR A 1 178 ? 10.104 21.151 5.572 1.00 88.06 178 TYR A N 1
ATOM 1402 C CA . TYR A 1 178 ? 11.159 20.419 6.279 1.00 88.06 178 TYR A CA 1
ATOM 1403 C C . TYR A 1 178 ? 10.634 19.274 7.165 1.00 88.06 178 TYR A C 1
ATOM 1405 O O . TYR A 1 178 ? 11.419 18.420 7.571 1.00 88.06 178 TYR A O 1
ATOM 1413 N N . ASN A 1 179 ? 9.330 19.253 7.464 1.00 89.00 179 ASN A N 1
ATOM 1414 C CA . ASN A 1 179 ? 8.660 18.172 8.190 1.00 89.00 179 ASN A CA 1
ATOM 1415 C C . ASN A 1 179 ? 8.044 17.130 7.250 1.00 89.00 179 ASN A C 1
ATOM 1417 O O . ASN A 1 179 ? 7.567 16.097 7.723 1.00 89.00 179 ASN A O 1
ATOM 1421 N N . LEU A 1 180 ? 8.033 17.386 5.938 1.00 91.25 180 LEU A N 1
ATOM 1422 C CA . LEU A 1 180 ? 7.544 16.409 4.979 1.00 91.25 180 LEU A CA 1
ATOM 1423 C C . LEU A 1 180 ? 8.452 15.170 4.994 1.00 91.25 180 LEU A C 1
ATOM 1425 O O . LEU A 1 180 ? 9.680 15.302 5.050 1.00 91.25 180 LEU A O 1
ATOM 1429 N N . PRO A 1 181 ? 7.874 13.958 4.927 1.00 92.19 181 PRO A N 1
ATOM 1430 C CA . PRO A 1 181 ? 8.664 12.741 4.889 1.00 92.19 181 PRO A CA 1
ATOM 1431 C C . PRO A 1 181 ? 9.715 12.736 3.769 1.00 92.19 181 PRO A C 1
ATOM 1433 O O . PRO A 1 181 ? 9.481 13.194 2.647 1.00 92.19 181 PRO A O 1
ATOM 1436 N N . GLN A 1 182 ? 10.876 12.164 4.075 1.00 93.38 182 GLN A N 1
ATOM 1437 C CA . GLN A 1 182 ? 11.979 11.982 3.137 1.00 93.38 182 GLN A CA 1
ATOM 1438 C C . GLN A 1 182 ? 12.667 10.643 3.388 1.00 93.38 182 GLN A C 1
ATOM 1440 O O . GLN A 1 182 ? 12.661 10.127 4.506 1.00 93.38 182 GLN A O 1
ATOM 1445 N N . CYS A 1 183 ? 13.296 10.099 2.356 1.00 95.00 183 CYS A N 1
ATOM 1446 C CA . CYS A 1 183 ? 14.035 8.844 2.433 1.00 95.00 183 CYS A CA 1
ATOM 1447 C C . CYS A 1 183 ? 15.176 8.833 1.418 1.00 95.00 183 CYS A C 1
ATOM 1449 O O . CYS A 1 183 ? 15.195 9.609 0.463 1.00 95.00 183 CYS A O 1
ATOM 1451 N N . ARG A 1 184 ? 16.153 7.953 1.635 1.00 96.25 184 ARG A N 1
ATOM 1452 C CA . ARG A 1 184 ? 17.200 7.667 0.654 1.00 96.25 184 ARG A CA 1
ATOM 1453 C C . ARG A 1 184 ? 16.918 6.316 0.028 1.00 96.25 184 ARG A C 1
ATOM 1455 O O . ARG A 1 184 ? 16.623 5.369 0.750 1.00 96.25 184 ARG A O 1
ATOM 1462 N N . ILE A 1 185 ? 17.024 6.246 -1.290 1.00 96.69 185 ILE A N 1
ATOM 1463 C CA . ILE A 1 185 ? 16.884 5.009 -2.048 1.00 96.69 185 ILE A CA 1
ATOM 1464 C C . ILE A 1 185 ? 18.159 4.759 -2.846 1.00 96.69 185 ILE A C 1
ATOM 1466 O O . ILE A 1 185 ? 18.739 5.690 -3.412 1.00 96.69 185 ILE A O 1
ATOM 1470 N N . ASN A 1 186 ? 18.602 3.504 -2.865 1.00 96.19 186 ASN A N 1
ATOM 1471 C CA . ASN A 1 186 ? 19.771 3.067 -3.609 1.00 96.19 186 ASN A CA 1
ATOM 1472 C C . ASN A 1 186 ? 19.342 2.151 -4.762 1.00 96.19 186 ASN A C 1
ATOM 1474 O O . ASN A 1 186 ? 18.652 1.154 -4.558 1.00 96.19 186 ASN A O 1
ATOM 1478 N N . PHE A 1 187 ? 19.761 2.477 -5.981 1.00 95.12 187 PHE A N 1
ATOM 1479 C CA . PHE A 1 187 ? 19.387 1.748 -7.186 1.00 95.12 187 PHE A CA 1
ATOM 1480 C C . PHE A 1 187 ? 19.784 0.270 -7.111 1.00 95.12 187 PHE A C 1
ATOM 1482 O O . PHE A 1 187 ? 18.978 -0.604 -7.419 1.00 95.12 187 PHE A O 1
ATOM 1489 N N . ARG A 1 188 ? 21.016 -0.017 -6.677 1.00 93.06 188 ARG A N 1
ATOM 1490 C CA . ARG A 1 188 ? 21.547 -1.385 -6.627 1.00 93.06 188 ARG A CA 1
ATOM 1491 C C . ARG A 1 188 ? 20.826 -2.225 -5.582 1.00 93.06 188 ARG A C 1
ATOM 1493 O O . ARG A 1 188 ? 20.463 -3.355 -5.859 1.00 93.06 188 ARG A O 1
ATOM 1500 N N . GLU A 1 189 ? 20.565 -1.662 -4.410 1.00 94.06 189 GLU A N 1
ATOM 1501 C CA . GLU A 1 189 ? 19.839 -2.363 -3.345 1.00 94.06 189 GLU A CA 1
ATOM 1502 C C . GLU A 1 189 ? 18.387 -2.694 -3.737 1.00 94.06 189 GLU A C 1
ATOM 1504 O O . GLU A 1 189 ? 17.845 -3.745 -3.380 1.00 94.06 189 GLU A O 1
ATOM 1509 N N . CYS A 1 190 ? 17.745 -1.791 -4.481 1.00 95.56 190 CYS A N 1
ATOM 1510 C CA . CYS A 1 190 ? 16.319 -1.887 -4.765 1.00 95.56 190 CYS A CA 1
ATOM 1511 C C . CYS A 1 190 ? 15.993 -2.615 -6.078 1.00 95.56 190 CYS A C 1
ATOM 1513 O O . CYS A 1 190 ? 14.954 -3.276 -6.150 1.00 95.56 190 CYS A O 1
ATOM 1515 N N . PHE A 1 191 ? 16.868 -2.540 -7.087 1.00 95.00 191 PHE A N 1
ATOM 1516 C CA . PHE A 1 191 ? 16.640 -3.086 -8.435 1.00 95.00 191 PHE A CA 1
ATOM 1517 C C . PHE A 1 191 ? 17.638 -4.178 -8.858 1.00 95.00 191 PHE A C 1
ATOM 1519 O O . PHE A 1 191 ? 17.614 -4.605 -10.016 1.00 95.00 191 PHE A O 1
ATOM 1526 N N . SER A 1 192 ? 18.462 -4.668 -7.929 1.00 91.94 192 SER A N 1
ATOM 1527 C CA . SER A 1 192 ? 19.311 -5.849 -8.117 1.00 91.94 192 SER A CA 1
ATOM 1528 C C . SER A 1 192 ? 19.041 -6.915 -7.050 1.00 91.94 192 SER A C 1
ATOM 1530 O O . SER A 1 192 ? 18.490 -6.632 -5.985 1.00 91.94 192 SER A O 1
ATOM 1532 N N . ASP A 1 193 ? 19.435 -8.153 -7.343 1.00 88.75 193 ASP A N 1
ATOM 1533 C CA . ASP A 1 193 ? 19.394 -9.272 -6.407 1.00 88.75 193 ASP A CA 1
ATOM 1534 C C . ASP A 1 193 ? 20.477 -9.162 -5.311 1.00 88.75 193 ASP A C 1
ATOM 1536 O O . ASP A 1 193 ? 21.303 -8.247 -5.296 1.00 88.75 193 ASP A O 1
ATOM 1540 N N . GLY A 1 194 ? 20.490 -10.121 -4.378 1.00 81.88 194 GLY A N 1
ATOM 1541 C CA . GLY A 1 194 ? 21.461 -10.159 -3.275 1.00 81.88 194 GLY A CA 1
ATOM 1542 C C . GLY A 1 194 ? 22.924 -10.349 -3.704 1.00 81.88 194 GLY A C 1
ATOM 1543 O O . GLY A 1 194 ? 23.822 -10.153 -2.891 1.00 81.88 194 GLY A O 1
ATOM 1544 N N . GLU A 1 195 ? 23.175 -10.695 -4.969 1.00 86.94 195 GLU A N 1
ATOM 1545 C CA . GLU A 1 195 ? 24.505 -10.782 -5.586 1.00 86.94 195 GLU A CA 1
ATOM 1546 C C . GLU A 1 195 ? 24.810 -9.544 -6.449 1.00 86.94 195 GLU A C 1
ATOM 1548 O O . GLU A 1 195 ? 25.793 -9.515 -7.192 1.00 86.94 195 GLU A O 1
ATOM 1553 N N . ASN A 1 196 ? 23.979 -8.501 -6.346 1.00 84.62 196 ASN A N 1
ATOM 1554 C CA . ASN A 1 196 ? 24.068 -7.262 -7.107 1.00 84.62 196 ASN A CA 1
ATOM 1555 C C . ASN A 1 196 ? 23.951 -7.466 -8.634 1.00 84.62 196 ASN A C 1
ATOM 1557 O O . ASN A 1 196 ? 24.472 -6.670 -9.422 1.00 84.62 196 ASN A O 1
ATOM 1561 N N . ARG A 1 197 ? 23.248 -8.520 -9.067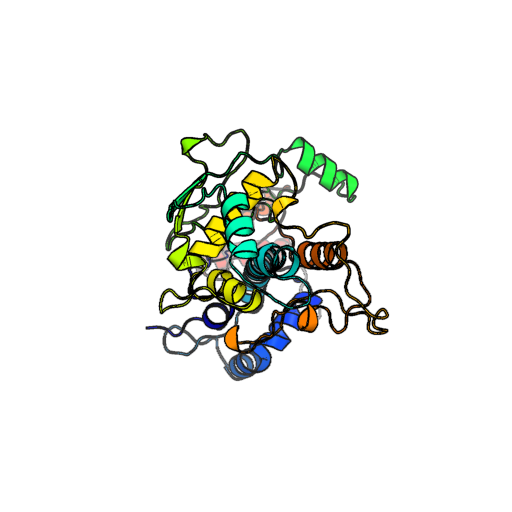 1.00 89.62 197 ARG A N 1
ATOM 1562 C CA . ARG A 1 197 ? 22.868 -8.735 -10.468 1.00 89.62 197 ARG A CA 1
ATOM 1563 C C . ARG A 1 197 ? 21.490 -8.124 -10.728 1.00 89.62 197 ARG A C 1
ATOM 1565 O O . ARG A 1 197 ? 20.610 -8.256 -9.879 1.00 89.62 197 ARG A O 1
ATOM 1572 N N . PRO A 1 198 ? 21.253 -7.494 -11.889 1.00 90.50 198 PRO A N 1
ATOM 1573 C CA . PRO A 1 198 ? 19.928 -6.983 -12.223 1.00 90.50 198 PRO A CA 1
ATOM 1574 C C . PRO A 1 198 ? 18.877 -8.095 -12.191 1.00 90.50 198 PRO A C 1
ATOM 1576 O O . PRO A 1 198 ? 19.119 -9.197 -12.692 1.00 90.50 198 PRO A O 1
ATOM 1579 N N . PHE A 1 199 ? 17.694 -7.798 -11.652 1.00 95.50 199 PHE A N 1
ATOM 1580 C CA . PHE A 1 199 ? 16.549 -8.687 -11.835 1.00 95.50 199 PHE A CA 1
ATOM 1581 C C . PHE A 1 199 ? 16.226 -8.830 -13.322 1.00 95.50 199 PHE A C 1
ATOM 1583 O O . PHE A 1 199 ? 16.431 -7.901 -14.098 1.00 95.50 199 PHE A O 1
ATOM 1590 N N . THR A 1 200 ? 15.693 -9.992 -13.703 1.00 95.94 200 THR A N 1
ATOM 1591 C CA . THR A 1 200 ? 15.240 -10.260 -15.080 1.00 95.94 200 THR A CA 1
ATOM 1592 C C . THR A 1 200 ? 13.722 -10.202 -15.221 1.00 95.94 200 THR A C 1
ATOM 1594 O O . THR A 1 200 ? 13.212 -10.092 -16.340 1.00 95.94 200 THR A O 1
ATOM 1597 N N . ARG A 1 201 ? 12.999 -10.257 -14.093 1.00 97.88 201 ARG A N 1
ATOM 1598 C CA . ARG A 1 201 ? 11.539 -10.242 -14.038 1.00 97.88 201 ARG A CA 1
ATOM 1599 C C . ARG A 1 201 ? 10.998 -9.117 -13.177 1.00 97.88 201 ARG A C 1
ATOM 1601 O O . ARG A 1 201 ? 11.533 -8.839 -12.102 1.00 97.88 201 ARG A O 1
ATOM 1608 N N . ALA A 1 202 ? 9.901 -8.512 -13.613 1.00 98.19 202 ALA A N 1
ATOM 1609 C CA . ALA A 1 202 ? 9.262 -7.433 -12.873 1.00 98.19 202 ALA A CA 1
ATOM 1610 C C . ALA A 1 202 ? 8.643 -7.945 -11.571 1.00 98.19 202 ALA A C 1
ATOM 1612 O O . ALA A 1 202 ? 8.749 -7.275 -10.545 1.00 98.19 202 ALA A O 1
ATOM 1613 N N . SER A 1 203 ? 8.090 -9.163 -11.572 1.00 98.12 203 SER A N 1
ATOM 1614 C CA . SER A 1 203 ? 7.615 -9.829 -10.359 1.00 98.12 203 SER A CA 1
ATOM 1615 C C . SER A 1 203 ? 8.719 -10.042 -9.319 1.00 98.12 203 SER A C 1
ATOM 1617 O O . SER A 1 203 ? 8.443 -10.008 -8.121 1.00 98.12 203 SER A O 1
ATOM 1619 N N . ASP A 1 204 ? 9.969 -10.254 -9.745 1.00 97.75 204 ASP A N 1
ATOM 1620 C CA . ASP A 1 204 ? 11.101 -10.441 -8.830 1.00 97.75 204 ASP A CA 1
ATOM 1621 C C . ASP A 1 204 ? 11.544 -9.114 -8.213 1.00 97.75 204 ASP A C 1
ATOM 1623 O O . ASP A 1 204 ? 11.722 -9.040 -6.993 1.00 97.75 204 ASP A O 1
ATOM 1627 N N . THR A 1 205 ? 11.619 -8.054 -9.025 1.00 98.00 205 THR A N 1
ATOM 1628 C CA . THR A 1 205 ? 11.818 -6.679 -8.542 1.00 98.00 205 THR A CA 1
ATOM 1629 C C . THR A 1 205 ? 10.712 -6.277 -7.569 1.00 98.00 205 THR A C 1
ATOM 1631 O O . THR A 1 205 ? 10.990 -5.757 -6.489 1.00 98.00 205 THR A O 1
ATOM 1634 N N . PHE A 1 206 ? 9.455 -6.568 -7.910 1.00 98.44 206 PHE A N 1
ATOM 1635 C CA . PHE A 1 206 ? 8.307 -6.352 -7.039 1.00 98.44 206 PHE A CA 1
ATOM 1636 C C . PHE A 1 206 ? 8.478 -7.078 -5.703 1.00 98.44 206 PHE A C 1
ATOM 1638 O O . PHE A 1 206 ? 8.420 -6.437 -4.655 1.00 98.44 206 PHE A O 1
ATOM 1645 N N . LYS A 1 207 ? 8.753 -8.391 -5.718 1.00 97.12 207 LYS A N 1
ATOM 1646 C CA . LYS A 1 207 ? 8.981 -9.176 -4.493 1.00 97.12 207 LYS A CA 1
ATOM 1647 C C . LYS A 1 207 ? 10.116 -8.587 -3.650 1.00 97.12 207 LYS A C 1
ATOM 1649 O O . LYS A 1 207 ? 10.027 -8.584 -2.420 1.00 97.12 207 LYS A O 1
ATOM 1654 N N . ASN A 1 208 ? 11.161 -8.061 -4.295 1.00 96.44 208 ASN A N 1
ATOM 1655 C CA . ASN A 1 208 ? 12.255 -7.386 -3.608 1.00 96.44 208 ASN A CA 1
ATOM 1656 C C . ASN A 1 208 ? 11.767 -6.151 -2.841 1.00 96.44 208 ASN A C 1
ATOM 1658 O O . ASN A 1 208 ? 11.877 -6.115 -1.620 1.00 96.44 208 ASN A O 1
ATOM 1662 N N . ILE A 1 209 ? 11.168 -5.173 -3.520 1.00 96.75 209 ILE A N 1
ATOM 1663 C CA . ILE A 1 209 ? 10.790 -3.897 -2.887 1.00 96.75 209 ILE A CA 1
ATOM 1664 C C . ILE A 1 209 ? 9.529 -4.001 -2.009 1.00 96.75 209 ILE A C 1
ATOM 1666 O O . ILE A 1 209 ? 9.315 -3.193 -1.099 1.00 96.75 209 ILE A O 1
ATOM 1670 N N . ALA A 1 210 ? 8.673 -4.992 -2.265 1.00 96.19 210 ALA A N 1
ATOM 1671 C CA . ALA A 1 210 ? 7.464 -5.226 -1.492 1.00 96.19 210 ALA A CA 1
ATOM 1672 C C . ALA A 1 210 ? 7.757 -5.982 -0.191 1.00 96.19 210 ALA A C 1
ATOM 1674 O O . ALA A 1 210 ? 7.211 -5.597 0.844 1.00 96.19 210 ALA A O 1
ATOM 1675 N N . PHE A 1 211 ? 8.622 -7.001 -0.210 1.00 94.31 211 PHE A N 1
ATOM 1676 C CA . PHE A 1 211 ? 8.754 -7.923 0.926 1.00 94.31 211 PHE A CA 1
ATOM 1677 C C . PHE A 1 211 ? 10.174 -8.048 1.474 1.00 94.31 211 PHE A C 1
ATOM 1679 O O . PHE A 1 211 ? 10.340 -7.987 2.691 1.00 94.31 211 PHE A O 1
ATOM 1686 N N . ARG A 1 212 ? 11.189 -8.217 0.612 1.00 92.88 212 ARG A N 1
ATOM 1687 C CA . ARG A 1 212 ? 12.578 -8.445 1.062 1.00 92.88 212 ARG A CA 1
ATOM 1688 C C . ARG A 1 212 ? 13.215 -7.174 1.623 1.00 92.88 212 ARG A C 1
ATOM 1690 O O . ARG A 1 212 ? 13.697 -7.178 2.749 1.00 92.88 212 ARG A O 1
ATOM 1697 N N . ASN A 1 213 ? 13.139 -6.088 0.857 1.00 93.69 213 ASN A N 1
ATOM 1698 C CA . ASN A 1 213 ? 13.691 -4.771 1.162 1.00 93.69 213 ASN A CA 1
ATOM 1699 C C . ASN A 1 213 ? 12.551 -3.739 1.203 1.00 93.69 213 ASN A C 1
ATOM 1701 O O . ASN A 1 213 ? 12.419 -2.910 0.299 1.00 93.69 213 ASN A O 1
ATOM 1705 N N . PRO A 1 214 ? 11.681 -3.772 2.230 1.00 93.38 214 PRO A N 1
ATOM 1706 C CA . PRO A 1 214 ? 10.474 -2.953 2.258 1.00 93.38 214 PRO A CA 1
ATOM 1707 C C . PRO A 1 214 ? 10.747 -1.442 2.253 1.00 93.38 214 PRO A C 1
ATOM 1709 O O . PRO A 1 214 ? 9.933 -0.685 1.730 1.00 93.38 214 PRO A O 1
ATOM 1712 N N . LEU A 1 215 ? 11.905 -1.002 2.755 1.00 93.25 215 LEU A N 1
ATOM 1713 C CA . LEU A 1 215 ? 12.315 0.406 2.724 1.00 93.25 215 LEU A CA 1
ATOM 1714 C C . LEU A 1 215 ? 12.448 0.945 1.290 1.00 93.25 215 LEU A C 1
ATOM 1716 O O . LEU A 1 215 ? 12.079 2.090 1.035 1.00 93.25 215 LEU A O 1
ATOM 1720 N N . CYS A 1 216 ? 12.893 0.112 0.340 1.00 96.00 216 CYS A N 1
ATOM 1721 C CA . CYS A 1 216 ? 12.923 0.466 -1.079 1.00 96.00 216 CYS A CA 1
ATOM 1722 C C . CYS A 1 216 ? 11.521 0.788 -1.602 1.00 96.00 216 CYS A C 1
ATOM 1724 O O . CYS A 1 216 ? 11.318 1.816 -2.246 1.00 96.00 216 CYS A O 1
ATOM 1726 N N . GLY A 1 217 ? 10.545 -0.074 -1.302 1.00 97.12 217 GLY A N 1
ATOM 1727 C CA . GLY A 1 217 ? 9.160 0.127 -1.720 1.00 97.12 217 GLY A CA 1
ATOM 1728 C C . GLY A 1 217 ? 8.521 1.341 -1.048 1.00 97.12 217 GLY A C 1
ATOM 1729 O O . GLY A 1 217 ? 7.848 2.126 -1.708 1.00 97.12 217 GLY A O 1
ATOM 1730 N N . ASP A 1 218 ? 8.779 1.544 0.243 1.00 96.25 218 ASP A N 1
ATOM 1731 C CA . ASP A 1 218 ? 8.244 2.686 0.994 1.00 96.25 218 ASP A CA 1
ATOM 1732 C C . ASP A 1 218 ? 8.769 4.008 0.411 1.00 96.25 218 ASP A C 1
ATOM 1734 O O . ASP A 1 218 ? 8.008 4.959 0.220 1.00 96.25 218 ASP A O 1
ATOM 1738 N N . CYS A 1 219 ? 10.052 4.043 0.037 1.00 96.94 219 CYS A N 1
ATOM 1739 C CA . CYS A 1 219 ? 10.659 5.207 -0.593 1.00 96.94 219 CYS A CA 1
ATOM 1740 C C . CYS A 1 219 ? 10.181 5.427 -2.037 1.00 96.94 219 CYS A C 1
ATOM 1742 O O . CYS A 1 219 ? 9.939 6.566 -2.442 1.00 96.94 219 CYS A O 1
ATOM 1744 N N . ALA A 1 220 ? 9.966 4.349 -2.798 1.00 98.25 220 ALA A N 1
ATOM 1745 C CA . ALA A 1 220 ? 9.368 4.424 -4.130 1.00 98.25 220 ALA A CA 1
ATOM 1746 C C . ALA A 1 220 ? 7.936 4.981 -4.080 1.00 98.25 220 ALA A C 1
ATOM 1748 O O . ALA A 1 220 ? 7.605 5.878 -4.851 1.00 98.25 220 ALA A O 1
ATOM 1749 N N . ILE A 1 221 ? 7.105 4.525 -3.133 1.00 98.31 221 ILE A N 1
ATOM 1750 C CA . ILE A 1 221 ? 5.754 5.068 -2.921 1.00 98.31 221 ILE A CA 1
ATOM 1751 C C . ILE A 1 221 ? 5.821 6.570 -2.647 1.00 98.31 221 ILE A C 1
ATOM 1753 O O . ILE A 1 221 ? 5.056 7.329 -3.236 1.00 98.31 221 ILE A O 1
ATOM 1757 N N . LEU A 1 222 ? 6.752 7.008 -1.798 1.00 96.75 222 LEU A N 1
ATOM 1758 C CA . LEU A 1 222 ? 6.910 8.420 -1.460 1.00 96.75 222 LEU A CA 1
ATOM 1759 C C . LEU A 1 222 ? 7.232 9.287 -2.689 1.00 96.75 222 LEU A C 1
ATOM 1761 O O . LEU A 1 222 ? 6.621 10.338 -2.894 1.00 96.75 222 LEU A O 1
ATOM 1765 N N . ALA A 1 223 ? 8.157 8.824 -3.531 1.00 97.81 223 ALA A N 1
ATOM 1766 C CA . ALA A 1 223 ? 8.503 9.481 -4.789 1.00 97.81 223 ALA A CA 1
ATOM 1767 C C . ALA A 1 223 ? 7.311 9.525 -5.758 1.00 97.81 223 ALA A C 1
ATOM 1769 O O . ALA A 1 223 ? 7.002 10.577 -6.315 1.00 97.81 223 ALA A O 1
ATOM 1770 N N . LEU A 1 224 ? 6.604 8.408 -5.930 1.00 98.44 224 LEU A N 1
ATOM 1771 C CA . LEU A 1 224 ? 5.507 8.285 -6.894 1.00 98.44 224 LEU A CA 1
ATOM 1772 C C . LEU A 1 224 ? 4.249 9.054 -6.473 1.00 98.44 224 LEU A C 1
ATOM 1774 O O . LEU A 1 224 ? 3.561 9.620 -7.325 1.00 98.44 224 LEU A O 1
ATOM 1778 N N . VAL A 1 225 ? 3.955 9.141 -5.173 1.00 97.19 225 VAL A N 1
ATOM 1779 C CA . VAL A 1 225 ? 2.901 10.031 -4.657 1.00 97.19 225 VAL A CA 1
ATOM 1780 C C . VAL A 1 225 ? 3.234 11.482 -4.997 1.00 97.19 225 VAL A C 1
ATOM 1782 O O . VAL A 1 225 ? 2.374 12.196 -5.510 1.00 97.19 225 VAL A O 1
ATOM 1785 N N . SER A 1 226 ? 4.489 11.896 -4.793 1.00 96.00 226 SER A N 1
ATOM 1786 C CA . SER A 1 226 ? 4.951 13.241 -5.150 1.00 96.00 226 SER A CA 1
ATOM 1787 C C . SER A 1 226 ? 4.835 13.511 -6.654 1.00 96.00 226 SER A C 1
ATOM 1789 O O . SER A 1 226 ? 4.293 14.539 -7.063 1.00 96.00 226 SER A O 1
ATOM 1791 N N . ALA A 1 227 ? 5.263 12.554 -7.483 1.00 97.50 227 ALA A N 1
ATOM 1792 C CA . ALA A 1 227 ? 5.172 12.624 -8.941 1.00 97.50 227 ALA A CA 1
ATOM 1793 C C . ALA A 1 227 ? 3.722 12.631 -9.459 1.00 97.50 227 ALA A C 1
ATOM 1795 O O . ALA A 1 227 ? 3.457 13.141 -10.544 1.00 97.50 227 ALA A O 1
ATOM 1796 N N . SER A 1 228 ? 2.771 12.107 -8.680 1.00 97.56 228 SER A N 1
ATOM 1797 C CA . SER A 1 228 ? 1.340 12.136 -9.007 1.00 97.56 228 SER A CA 1
ATOM 1798 C C . SER A 1 228 ? 0.692 13.509 -8.772 1.00 97.56 228 SER A C 1
ATOM 1800 O O . SER A 1 228 ? -0.475 13.694 -9.102 1.00 97.56 228 SER A O 1
ATOM 1802 N N . GLY A 1 229 ? 1.423 14.483 -8.219 1.00 95.81 229 GLY A N 1
ATOM 1803 C CA . GLY A 1 229 ? 0.935 15.838 -7.966 1.00 95.81 229 GLY A CA 1
ATOM 1804 C C . GLY A 1 229 ? 0.282 15.997 -6.592 1.00 95.81 229 GLY A C 1
ATOM 1805 O O . GLY A 1 229 ? 0.648 15.320 -5.635 1.00 95.81 229 GLY A O 1
ATOM 1806 N N . ARG A 1 230 ? -0.679 16.922 -6.467 1.00 95.81 230 ARG A N 1
ATOM 1807 C CA . ARG A 1 230 ? -1.348 17.232 -5.182 1.00 95.81 230 ARG A CA 1
ATOM 1808 C C . ARG A 1 230 ? -2.520 16.301 -4.855 1.00 95.81 230 ARG A C 1
ATOM 1810 O O . ARG A 1 230 ? -2.961 16.265 -3.708 1.00 95.81 230 ARG A O 1
ATOM 1817 N N . LEU A 1 231 ? -3.029 15.584 -5.858 1.00 93.94 231 LEU A N 1
ATOM 1818 C CA . LEU A 1 231 ? -4.182 14.686 -5.784 1.00 93.94 231 LEU A CA 1
ATOM 1819 C C . LEU A 1 231 ? -3.954 13.478 -6.698 1.00 93.94 231 LEU A C 1
ATOM 1821 O O . LEU A 1 231 ? -3.279 13.592 -7.716 1.00 93.94 231 LEU A O 1
ATOM 1825 N N . GLY A 1 232 ? -4.568 12.342 -6.369 1.00 93.12 232 GLY A N 1
ATOM 1826 C CA . GLY A 1 232 ? -4.527 11.147 -7.212 1.00 93.12 232 GLY A CA 1
ATOM 1827 C C . GLY A 1 232 ? -3.196 10.389 -7.167 1.00 93.12 232 GLY A C 1
ATOM 1828 O O . GLY A 1 232 ? -2.327 10.662 -6.336 1.00 93.12 232 GLY A O 1
ATOM 1829 N N . LEU A 1 233 ? -3.083 9.386 -8.041 1.00 97.25 233 LEU A N 1
ATOM 1830 C CA . LEU A 1 233 ? -2.039 8.349 -8.016 1.00 97.25 233 LEU A CA 1
ATOM 1831 C C . LEU A 1 233 ? -1.507 8.023 -9.422 1.00 97.25 233 LEU A C 1
ATOM 1833 O O . LEU A 1 233 ? -1.083 6.901 -9.686 1.00 97.25 233 LEU A O 1
ATOM 1837 N N . GLU A 1 234 ? -1.563 8.984 -10.346 1.00 97.69 234 GLU A N 1
ATOM 1838 C CA . GLU A 1 234 ? -1.289 8.759 -11.771 1.00 97.69 234 GLU A CA 1
ATOM 1839 C C . GLU A 1 234 ? 0.071 8.097 -12.038 1.00 97.69 234 GLU A C 1
ATOM 1841 O O . GLU A 1 234 ? 0.172 7.228 -12.900 1.00 97.69 234 GLU A O 1
ATOM 1846 N N . ALA A 1 235 ? 1.108 8.433 -11.262 1.00 98.00 235 ALA A N 1
ATOM 1847 C CA . ALA A 1 235 ? 2.448 7.884 -11.463 1.00 98.00 235 ALA A CA 1
ATOM 1848 C C . ALA A 1 235 ? 2.526 6.365 -11.221 1.00 98.00 235 ALA A C 1
ATOM 1850 O O . ALA A 1 235 ? 3.396 5.702 -11.789 1.00 98.00 235 ALA A O 1
ATOM 1851 N N . PHE A 1 236 ? 1.612 5.798 -10.428 1.00 98.44 236 PHE A N 1
ATOM 1852 C CA . PHE A 1 236 ? 1.541 4.355 -10.193 1.00 98.44 236 PHE A CA 1
ATOM 1853 C C . PHE A 1 236 ? 0.866 3.602 -11.337 1.00 98.44 236 PHE A C 1
ATOM 1855 O O . PHE A 1 236 ? 1.070 2.394 -11.471 1.00 98.44 236 PHE A O 1
ATOM 1862 N N . LEU A 1 237 ? 0.027 4.279 -12.122 1.00 97.88 237 LEU A N 1
ATOM 1863 C CA . LEU A 1 237 ? -0.916 3.615 -13.006 1.00 97.88 237 LEU A CA 1
ATOM 1864 C C . LEU A 1 237 ? -0.271 3.210 -14.341 1.00 97.88 237 LEU A C 1
ATOM 1866 O O . LEU A 1 237 ? 0.531 3.955 -14.911 1.00 97.88 237 LEU A O 1
ATOM 1870 N N . PRO A 1 238 ? -0.660 2.048 -14.890 1.00 97.00 238 PRO A N 1
ATOM 1871 C CA . PRO A 1 238 ? -0.356 1.681 -16.267 1.00 97.00 238 PRO A CA 1
ATOM 1872 C C . PRO A 1 238 ? -0.930 2.691 -17.270 1.00 97.00 238 PRO A C 1
ATOM 1874 O O . PRO A 1 238 ? -1.905 3.397 -16.983 1.00 97.00 238 PRO A O 1
ATOM 1877 N N . SER A 1 239 ? -0.379 2.701 -18.489 1.00 95.38 239 SER A N 1
ATOM 1878 C CA . SER A 1 239 ? -0.955 3.455 -19.612 1.00 95.38 239 SER A CA 1
ATOM 1879 C C . SER A 1 239 ? -2.429 3.086 -19.827 1.00 95.38 239 SER A C 1
ATOM 1881 O O . SER A 1 239 ? -2.820 1.922 -19.695 1.00 95.38 239 SER A O 1
ATOM 1883 N N . SER A 1 240 ? -3.249 4.069 -20.205 1.00 94.31 240 SER A N 1
ATOM 1884 C CA . SER A 1 240 ? -4.655 3.869 -20.581 1.00 94.31 240 SER A CA 1
ATOM 1885 C C . SER A 1 240 ? -4.832 2.940 -21.787 1.00 94.31 240 SER A C 1
ATOM 1887 O O . SER A 1 240 ? -5.908 2.359 -21.951 1.00 94.31 240 SER A O 1
ATOM 1889 N N . GLU A 1 241 ? -3.779 2.746 -22.580 1.00 92.75 241 GLU A N 1
ATOM 1890 C CA . GLU A 1 241 ? -3.729 1.858 -23.745 1.00 92.75 241 GLU A CA 1
ATOM 1891 C C . GLU A 1 241 ? -3.292 0.428 -23.393 1.00 92.75 241 GLU A C 1
ATOM 1893 O O . GLU A 1 241 ? -3.388 -0.469 -24.227 1.00 92.75 241 GLU A O 1
ATOM 1898 N N . SER A 1 242 ? -2.842 0.179 -22.158 1.00 92.44 242 SER A N 1
ATOM 1899 C CA . SER A 1 242 ? -2.381 -1.148 -21.746 1.00 92.44 242 SER A CA 1
ATOM 1900 C C . SER A 1 242 ? -3.543 -2.145 -21.713 1.00 92.44 242 SER A C 1
ATOM 1902 O O . SER A 1 242 ? -4.559 -1.935 -21.033 1.00 92.44 242 SER A O 1
ATOM 1904 N N . ARG A 1 243 ? -3.412 -3.233 -22.478 1.00 92.44 243 ARG A N 1
ATOM 1905 C CA . ARG A 1 243 ? -4.433 -4.275 -22.636 1.00 92.44 243 ARG A CA 1
ATOM 1906 C C . ARG A 1 243 ? -3.818 -5.667 -22.530 1.00 92.44 243 ARG A C 1
ATOM 1908 O O . ARG A 1 243 ? -2.754 -5.926 -23.088 1.00 92.44 243 ARG A O 1
ATOM 1915 N N . ARG A 1 244 ? -4.523 -6.583 -21.863 1.00 88.75 244 ARG A N 1
ATOM 1916 C CA . ARG A 1 244 ? -4.230 -8.019 -21.877 1.00 88.75 244 ARG A CA 1
ATOM 1917 C C . ARG A 1 244 ? -4.791 -8.649 -23.163 1.00 88.75 244 ARG A C 1
ATOM 1919 O O . ARG A 1 244 ? -5.953 -8.406 -23.479 1.00 88.75 244 ARG A O 1
ATOM 1926 N N . PRO A 1 245 ? -4.018 -9.477 -23.886 1.00 80.19 245 PRO A N 1
ATOM 1927 C CA . PRO A 1 245 ? -4.506 -10.214 -25.038 1.00 80.19 245 PRO A CA 1
ATOM 1928 C C . PRO A 1 245 ? -5.421 -11.362 -24.601 1.00 80.19 245 PRO A C 1
ATOM 1930 O O . PRO A 1 245 ? -5.208 -11.992 -23.561 1.00 80.19 245 PRO A O 1
A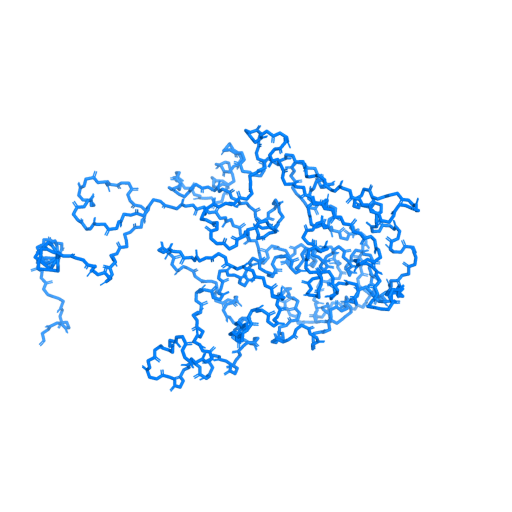TOM 1933 N N . GLY A 1 246 ? -6.399 -11.672 -25.449 1.00 76.12 246 GLY A N 1
ATOM 1934 C CA . GLY A 1 246 ? -7.347 -12.764 -25.248 1.00 76.12 246 GLY A CA 1
ATOM 1935 C C . GLY A 1 246 ? -8.752 -12.286 -24.896 1.00 76.12 246 GLY A C 1
ATOM 1936 O O . GLY A 1 246 ? -8.981 -11.114 -24.600 1.00 76.12 246 GLY A O 1
ATOM 1937 N N . ALA A 1 247 ? -9.705 -13.215 -24.965 1.00 74.69 247 ALA A N 1
ATOM 1938 C CA . ALA A 1 247 ? -11.081 -12.940 -24.588 1.00 74.69 247 ALA A CA 1
ATOM 1939 C C . ALA A 1 247 ? -11.195 -12.663 -23.073 1.00 74.69 247 ALA A C 1
ATOM 1941 O O . ALA A 1 247 ? -10.419 -13.222 -22.280 1.00 74.69 247 ALA A O 1
ATOM 1942 N N . PRO A 1 248 ? -12.167 -11.828 -22.662 1.00 78.25 248 PRO A N 1
ATOM 1943 C CA . PRO A 1 248 ? -12.589 -11.729 -21.272 1.00 78.25 248 PRO A CA 1
ATOM 1944 C C . PRO A 1 248 ? -12.827 -13.121 -20.689 1.00 78.25 248 PRO A C 1
ATOM 1946 O O . PRO A 1 248 ? -13.430 -13.976 -21.341 1.00 78.25 248 PRO A O 1
ATOM 1949 N N . SER A 1 249 ? -12.371 -13.349 -19.457 1.00 78.75 249 SER A N 1
ATOM 1950 C CA . SER A 1 249 ? -12.828 -14.512 -18.697 1.00 78.75 249 SER A CA 1
ATOM 1951 C C . SER A 1 249 ? -14.353 -14.457 -18.547 1.00 78.75 249 SER A C 1
ATOM 1953 O O . SER A 1 249 ? -14.938 -13.376 -18.493 1.00 78.75 249 SER A O 1
ATOM 1955 N N . SER A 1 250 ? -15.020 -15.606 -18.456 1.00 76.94 250 SER A N 1
ATOM 1956 C CA . SER A 1 250 ? -16.421 -15.652 -18.016 1.00 76.94 250 SER A CA 1
ATOM 1957 C C . SER A 1 250 ? -16.553 -15.484 -16.497 1.00 76.94 250 SER A C 1
ATOM 1959 O O . SER A 1 250 ? -17.643 -15.200 -16.004 1.00 76.94 250 SER A O 1
ATOM 1961 N N . ASP A 1 251 ? -15.450 -15.654 -15.764 1.00 76.56 251 ASP A N 1
ATOM 1962 C CA . ASP A 1 251 ? -15.378 -15.574 -14.306 1.00 76.56 251 ASP A CA 1
ATOM 1963 C C . ASP A 1 251 ? -15.315 -14.113 -13.836 1.00 76.56 251 ASP A C 1
ATOM 1965 O O . ASP A 1 251 ? -14.510 -13.327 -14.333 1.00 76.56 251 ASP A O 1
ATOM 1969 N N . ASP A 1 252 ? -16.187 -13.740 -12.900 1.00 74.81 252 ASP A N 1
ATOM 1970 C CA . ASP A 1 252 ? -16.368 -12.367 -12.410 1.00 74.81 252 ASP A CA 1
ATOM 1971 C C . ASP A 1 252 ? -15.638 -12.131 -11.091 1.00 74.81 252 ASP A C 1
ATOM 1973 O O . ASP A 1 252 ? -16.227 -11.785 -10.064 1.00 74.81 252 ASP A O 1
ATOM 1977 N N . ARG A 1 253 ? -14.334 -12.403 -11.082 1.00 81.38 253 ARG A N 1
ATOM 1978 C CA . ARG A 1 253 ? -13.555 -12.226 -9.858 1.00 81.38 253 ARG A CA 1
ATOM 1979 C C . ARG A 1 253 ? -13.225 -10.764 -9.648 1.00 81.38 253 ARG A C 1
ATOM 1981 O O . ARG A 1 253 ? -12.574 -10.133 -10.481 1.00 81.38 253 ARG A O 1
ATOM 1988 N N . THR A 1 254 ? -13.606 -10.259 -8.479 1.00 87.50 254 THR A N 1
ATOM 1989 C CA . THR A 1 254 ? -13.125 -8.970 -7.993 1.00 87.50 254 THR A CA 1
ATOM 1990 C C . THR A 1 254 ? -11.589 -8.977 -7.941 1.00 87.50 254 THR A C 1
ATOM 1992 O O . THR A 1 254 ? -11.020 -9.949 -7.442 1.00 87.50 254 THR A O 1
ATOM 1995 N N . PRO A 1 255 ? -10.908 -7.928 -8.435 1.00 93.94 255 PRO A N 1
ATOM 1996 C CA . PRO A 1 255 ? -9.448 -7.859 -8.443 1.00 93.94 255 PRO A CA 1
ATOM 1997 C C . PRO A 1 255 ? -8.808 -8.020 -7.059 1.00 93.94 255 PRO A C 1
ATOM 1999 O O . PRO A 1 255 ? -9.128 -7.282 -6.129 1.00 93.94 255 PRO A O 1
ATOM 2002 N N . TYR A 1 256 ? -7.863 -8.955 -6.949 1.00 95.62 256 TYR A N 1
ATOM 2003 C CA . TYR A 1 256 ? -6.967 -9.124 -5.804 1.00 95.62 256 TYR A CA 1
ATOM 2004 C C . TYR A 1 256 ? -5.610 -9.677 -6.265 1.00 95.62 256 TYR A C 1
ATOM 2006 O O . TYR A 1 256 ? -5.507 -10.353 -7.288 1.00 95.62 256 TYR A O 1
ATOM 2014 N N . LEU A 1 257 ? -4.556 -9.405 -5.495 1.00 97.19 257 LEU A N 1
ATOM 2015 C CA . LEU A 1 257 ? -3.243 -10.048 -5.641 1.00 97.19 257 LEU A CA 1
ATOM 2016 C C . LEU A 1 257 ? -3.213 -11.408 -4.912 1.00 97.19 257 LEU A C 1
ATOM 2018 O O . LEU A 1 257 ? -4.049 -11.617 -4.031 1.00 97.19 257 LEU A O 1
ATOM 2022 N N . PRO A 1 258 ? -2.256 -12.312 -5.197 1.00 96.69 258 PRO A N 1
ATOM 2023 C CA . PRO A 1 258 ? -2.186 -13.650 -4.608 1.00 96.69 258 PRO A CA 1
ATOM 2024 C C . PRO A 1 258 ? -2.494 -13.721 -3.104 1.00 96.69 258 PRO A C 1
ATOM 2026 O O . PRO A 1 258 ? -1.894 -13.010 -2.286 1.00 96.69 258 PRO A O 1
ATOM 2029 N N . LEU A 1 259 ? -3.435 -14.607 -2.765 1.00 95.75 259 LEU A N 1
ATOM 2030 C CA . LEU A 1 259 ? -3.917 -14.892 -1.411 1.00 95.75 259 LEU A CA 1
ATOM 2031 C C . LEU A 1 259 ? -3.182 -16.111 -0.841 1.00 95.75 259 LEU A C 1
ATOM 2033 O O . LEU A 1 259 ? -3.762 -17.170 -0.622 1.00 95.75 259 LEU A O 1
ATOM 2037 N N . VAL A 1 260 ? -1.877 -15.944 -0.655 1.00 95.19 260 VAL A N 1
ATOM 2038 C CA . VAL A 1 260 ? -0.955 -16.940 -0.091 1.00 95.19 260 VAL A CA 1
ATOM 2039 C C . VAL A 1 260 ? -0.450 -16.472 1.272 1.00 95.19 260 VAL A C 1
ATOM 2041 O O . VAL A 1 260 ? -0.313 -15.267 1.478 1.00 95.19 260 VAL A O 1
ATOM 2044 N N . ASP A 1 261 ? -0.153 -17.401 2.181 1.00 92.69 261 ASP A N 1
ATOM 2045 C CA . ASP A 1 261 ? 0.413 -17.103 3.507 1.00 92.69 261 ASP A CA 1
ATOM 2046 C C . ASP A 1 261 ? 1.829 -16.511 3.405 1.00 92.69 261 ASP A C 1
ATOM 2048 O O . ASP A 1 261 ? 2.153 -15.487 4.004 1.00 92.69 261 ASP A O 1
ATOM 2052 N N . ARG A 1 262 ? 2.672 -17.114 2.565 1.00 93.12 262 ARG A N 1
ATOM 2053 C CA . ARG A 1 262 ? 4.039 -16.660 2.299 1.00 93.12 262 ARG A CA 1
ATOM 2054 C C . ARG A 1 262 ? 4.111 -15.968 0.950 1.00 93.12 262 ARG A C 1
ATOM 2056 O O . ARG A 1 262 ? 3.618 -16.494 -0.046 1.00 93.12 262 ARG A O 1
ATOM 2063 N N . TRP A 1 263 ? 4.740 -14.795 0.887 1.00 94.00 263 TRP A N 1
ATOM 2064 C CA . TRP A 1 263 ? 4.838 -14.050 -0.375 1.00 94.00 263 TRP A CA 1
ATOM 2065 C C . TRP A 1 263 ? 5.701 -14.777 -1.415 1.00 94.00 263 TRP A C 1
ATOM 2067 O O . TRP A 1 263 ? 5.530 -14.562 -2.615 1.00 94.00 263 TRP A O 1
ATOM 2077 N N . GLU A 1 264 ? 6.622 -15.639 -0.985 1.00 94.62 264 GLU A N 1
ATOM 2078 C CA . GLU A 1 264 ? 7.465 -16.437 -1.874 1.00 94.62 264 GLU A CA 1
ATOM 2079 C C . GLU A 1 264 ? 6.626 -17.314 -2.805 1.00 94.62 264 GLU A C 1
ATOM 2081 O O . GLU A 1 264 ? 6.937 -17.391 -3.998 1.00 94.62 264 GLU A O 1
ATOM 2086 N N . ASP A 1 265 ? 5.532 -17.866 -2.274 1.00 95.56 265 ASP A N 1
ATOM 2087 C CA . ASP A 1 265 ? 4.648 -18.829 -2.934 1.00 95.56 265 ASP A CA 1
ATOM 2088 C C . ASP A 1 265 ? 3.674 -18.163 -3.926 1.00 95.56 265 ASP A C 1
ATOM 2090 O O . ASP A 1 265 ? 2.997 -18.838 -4.699 1.00 95.56 265 ASP A O 1
ATOM 2094 N N . GLY A 1 266 ? 3.590 -16.828 -3.925 1.00 95.81 266 GLY A N 1
ATOM 2095 C CA . GLY A 1 266 ? 2.709 -16.071 -4.813 1.00 95.81 266 GLY A CA 1
ATOM 2096 C C . GLY A 1 266 ? 3.308 -15.850 -6.204 1.00 95.81 266 GLY A C 1
ATOM 2097 O O . GLY A 1 266 ? 4.457 -15.412 -6.336 1.00 95.81 266 GLY A O 1
ATOM 2098 N N . ASP A 1 267 ? 2.511 -16.073 -7.252 1.00 97.25 267 ASP A N 1
ATOM 2099 C CA . ASP A 1 267 ? 2.816 -15.616 -8.614 1.00 97.25 267 ASP A CA 1
ATOM 2100 C C . ASP A 1 267 ? 2.211 -14.225 -8.840 1.00 97.25 267 ASP A C 1
ATOM 2102 O O . ASP A 1 267 ? 0.996 -14.061 -8.957 1.00 97.25 267 ASP A O 1
ATOM 2106 N N . PHE A 1 268 ? 3.080 -13.217 -8.875 1.00 97.81 268 PHE A N 1
ATOM 2107 C CA . PHE A 1 268 ? 2.696 -11.817 -9.041 1.00 97.81 268 PHE A CA 1
ATOM 2108 C C . PHE A 1 268 ? 2.839 -11.320 -10.477 1.00 97.81 268 PHE A C 1
ATOM 2110 O O . PHE A 1 268 ? 2.665 -10.127 -10.704 1.00 97.81 268 PHE A O 1
ATOM 2117 N N . SER A 1 269 ? 3.155 -12.181 -11.446 1.00 97.62 269 SER A N 1
ATOM 2118 C CA . SER A 1 269 ? 3.205 -11.768 -12.849 1.00 97.62 269 SER A CA 1
ATOM 2119 C C . SER A 1 269 ? 1.831 -11.271 -13.315 1.00 97.62 269 SER A C 1
ATOM 2121 O O . SER A 1 269 ? 0.786 -11.786 -12.899 1.00 97.62 269 SER A O 1
ATOM 2123 N N . LEU A 1 270 ? 1.806 -10.285 -14.219 1.00 95.88 270 LEU A N 1
ATOM 2124 C CA . LEU A 1 270 ? 0.557 -9.726 -14.754 1.00 95.88 270 LEU A CA 1
ATOM 2125 C C . LEU A 1 270 ? -0.361 -10.823 -15.317 1.00 95.88 270 LEU A C 1
ATOM 2127 O O . LEU A 1 270 ? -1.573 -10.819 -15.093 1.00 95.88 270 LEU A O 1
ATOM 2131 N N . LYS A 1 271 ? 0.236 -11.789 -16.025 1.00 94.06 271 LYS A N 1
ATOM 2132 C CA . LYS A 1 271 ? -0.468 -12.916 -16.638 1.00 94.06 271 LYS A CA 1
ATOM 2133 C C . LYS A 1 271 ? -1.174 -13.789 -15.602 1.00 94.06 271 LYS A C 1
ATOM 2135 O O . LYS A 1 271 ? -2.314 -14.175 -15.847 1.00 94.06 271 LYS A O 1
ATOM 2140 N N . ALA A 1 272 ? -0.524 -14.106 -14.483 1.00 94.06 272 ALA A N 1
ATOM 2141 C CA . ALA A 1 272 ? -1.116 -14.931 -13.435 1.00 94.06 272 ALA A CA 1
ATOM 2142 C C . ALA A 1 272 ? -2.234 -14.182 -12.703 1.00 94.06 272 ALA A C 1
ATOM 2144 O O . ALA A 1 272 ? -3.354 -14.688 -12.605 1.00 94.06 272 ALA A O 1
ATOM 2145 N N . VAL A 1 273 ? -1.956 -12.946 -12.280 1.00 94.50 273 VAL A N 1
ATOM 2146 C CA . VAL A 1 273 ? -2.878 -12.101 -11.508 1.00 94.50 273 VAL A CA 1
ATOM 2147 C C . VAL A 1 273 ? -4.166 -11.799 -12.279 1.00 94.50 273 VAL A C 1
ATOM 2149 O O . VAL A 1 273 ? -5.260 -11.880 -11.726 1.00 94.50 273 VAL A O 1
ATOM 2152 N N . MET A 1 274 ? -4.059 -11.505 -13.576 1.00 92.44 274 MET A N 1
ATOM 2153 C CA . MET A 1 274 ? -5.214 -11.176 -14.418 1.00 92.44 274 MET A CA 1
ATOM 2154 C C . MET A 1 274 ? -5.772 -12.374 -15.204 1.00 92.44 274 MET A C 1
ATOM 2156 O O . MET A 1 274 ? -6.639 -12.186 -16.060 1.00 92.44 274 MET A O 1
ATOM 2160 N N . SER A 1 275 ? -5.301 -13.599 -14.946 1.00 88.56 275 SER A N 1
ATOM 2161 C CA . SER A 1 275 ? -5.677 -14.794 -15.724 1.00 88.56 275 SER A CA 1
ATOM 2162 C C . SER A 1 275 ? -7.188 -15.050 -15.750 1.00 88.56 275 SER A C 1
ATOM 2164 O O . SER A 1 275 ? -7.745 -15.336 -16.809 1.00 88.56 275 SER A O 1
ATOM 2166 N N . ALA A 1 276 ? -7.853 -14.889 -14.604 1.00 83.69 276 ALA A N 1
ATOM 2167 C CA . ALA A 1 276 ? -9.289 -15.104 -14.436 1.00 83.69 276 ALA A CA 1
ATOM 2168 C C . ALA A 1 276 ? -10.130 -13.824 -14.605 1.00 83.69 276 ALA A C 1
ATOM 2170 O O . ALA A 1 276 ? -11.332 -13.856 -14.364 1.00 83.69 276 ALA A O 1
ATOM 2171 N N . SER A 1 277 ? -9.525 -12.701 -15.010 1.00 85.56 277 SER A N 1
ATOM 2172 C CA . SER A 1 277 ? -10.208 -11.406 -15.100 1.00 85.56 277 SER A CA 1
ATOM 2173 C C . SER A 1 277 ? -11.055 -11.268 -16.370 1.00 85.56 277 SER A C 1
ATOM 2175 O O . SER A 1 277 ? -10.579 -11.541 -17.482 1.00 85.56 277 SER A O 1
ATOM 2177 N N . LYS A 1 278 ? -12.284 -10.753 -16.221 1.00 88.06 278 LYS A N 1
ATOM 2178 C CA . LYS A 1 278 ? -13.089 -10.235 -17.344 1.00 88.06 278 LYS A CA 1
ATOM 2179 C C . LYS A 1 278 ? -12.476 -8.975 -17.948 1.00 88.06 278 LYS A C 1
ATOM 2181 O O . LYS A 1 278 ? -12.539 -8.767 -19.156 1.00 88.06 278 LYS A O 1
ATOM 2186 N N . GLU A 1 279 ? -11.871 -8.143 -17.107 1.00 90.62 279 GLU A N 1
ATOM 2187 C CA . GLU A 1 279 ? -11.281 -6.882 -17.529 1.00 90.62 279 GLU A CA 1
ATOM 2188 C C . GLU A 1 279 ? -10.010 -7.124 -18.353 1.00 90.62 279 GLU A C 1
ATOM 2190 O O . GLU A 1 279 ? -9.111 -7.866 -17.937 1.00 90.62 279 GLU A O 1
ATOM 2195 N N . THR A 1 280 ? -9.946 -6.480 -19.519 1.00 91.81 280 THR A N 1
ATOM 2196 C CA . THR A 1 280 ? -8.800 -6.538 -20.440 1.00 91.81 280 THR A CA 1
ATOM 2197 C C . THR A 1 280 ? -7.916 -5.300 -20.316 1.00 91.81 280 THR A C 1
ATOM 2199 O O . THR A 1 280 ? -6.718 -5.382 -20.575 1.00 91.81 280 THR A O 1
ATOM 2202 N N . SER A 1 281 ? -8.466 -4.165 -19.881 1.00 94.38 281 SER A N 1
ATOM 2203 C CA . SER A 1 281 ? -7.729 -2.961 -19.513 1.00 94.38 281 SER A CA 1
ATOM 2204 C C . SER A 1 281 ? -6.957 -3.183 -18.224 1.00 94.38 281 SER A C 1
ATOM 2206 O O . SER A 1 281 ? -7.520 -3.219 -17.131 1.00 94.38 281 SER A O 1
ATOM 2208 N N . VAL A 1 282 ? -5.633 -3.268 -18.353 1.00 96.19 282 VAL A N 1
ATOM 2209 C CA . VAL A 1 282 ? -4.738 -3.407 -17.199 1.00 96.19 282 VAL A CA 1
ATOM 2210 C C . VAL A 1 282 ? -4.925 -2.224 -16.253 1.00 96.19 282 VAL A C 1
ATOM 2212 O O . VAL A 1 282 ? -5.016 -2.404 -15.045 1.00 96.19 282 VAL A O 1
ATOM 2215 N N . ARG A 1 283 ? -5.089 -1.014 -16.799 1.00 96.62 283 ARG A N 1
ATOM 2216 C CA . ARG A 1 283 ? -5.328 0.188 -15.999 1.00 96.62 283 ARG A CA 1
ATOM 2217 C C . ARG A 1 283 ? -6.639 0.124 -15.212 1.00 96.62 283 ARG A C 1
ATOM 2219 O O . ARG A 1 283 ? -6.637 0.468 -14.036 1.00 96.62 283 ARG A O 1
ATOM 2226 N N . LEU A 1 284 ? -7.743 -0.301 -15.831 1.00 95.88 284 LEU A N 1
ATOM 2227 C CA . LEU A 1 284 ? -9.035 -0.391 -15.137 1.00 95.88 284 LEU A CA 1
ATOM 2228 C C . LEU A 1 284 ? -9.009 -1.483 -14.063 1.00 95.88 284 LEU A C 1
ATOM 2230 O O . LEU A 1 284 ? -9.451 -1.245 -12.943 1.00 95.88 284 LEU A O 1
ATOM 2234 N N . TRP A 1 285 ? -8.408 -2.636 -14.363 1.00 95.94 285 TRP A N 1
ATOM 2235 C CA . TRP A 1 285 ? -8.215 -3.701 -13.380 1.00 95.94 285 TRP A CA 1
ATOM 2236 C C . TRP A 1 285 ? -7.395 -3.218 -12.176 1.00 95.94 285 TRP A C 1
ATOM 2238 O O . TRP A 1 285 ? -7.782 -3.437 -11.030 1.00 95.94 285 TRP A O 1
ATOM 2248 N N . THR A 1 286 ? -6.305 -2.489 -12.428 1.00 97.31 286 THR A N 1
ATOM 2249 C CA . THR A 1 286 ? -5.471 -1.881 -11.385 1.00 97.31 286 THR A CA 1
ATOM 2250 C C . THR A 1 286 ? -6.240 -0.860 -10.549 1.00 97.31 286 THR A C 1
ATOM 2252 O O . THR A 1 286 ? -6.098 -0.846 -9.330 1.00 97.31 286 THR A O 1
ATOM 2255 N N . LEU A 1 287 ? -7.070 -0.015 -11.167 1.00 97.38 287 LEU A N 1
ATOM 2256 C CA . LEU A 1 287 ? -7.907 0.935 -10.429 1.00 97.38 287 LEU A CA 1
ATOM 2257 C C . LEU A 1 287 ? -8.879 0.207 -9.498 1.00 97.38 287 LEU A C 1
ATOM 2259 O O . LEU A 1 287 ? -8.966 0.557 -8.328 1.00 97.38 287 LEU A O 1
ATOM 2263 N N . LEU A 1 288 ? -9.544 -0.846 -9.978 1.00 96.44 288 LEU A N 1
ATOM 2264 C CA . LEU A 1 288 ? -10.436 -1.673 -9.161 1.00 96.44 288 LEU A CA 1
ATOM 2265 C C . LEU A 1 288 ? -9.694 -2.370 -8.006 1.00 96.44 288 LEU A C 1
ATOM 2267 O O . LEU A 1 288 ? -10.223 -2.442 -6.896 1.00 96.44 288 LEU A O 1
ATOM 2271 N N . LEU A 1 289 ? -8.463 -2.843 -8.243 1.00 97.50 289 LEU A N 1
ATOM 2272 C CA . LEU A 1 289 ? -7.599 -3.398 -7.197 1.00 97.50 289 LEU A CA 1
ATOM 2273 C C . LEU A 1 289 ? -7.284 -2.352 -6.118 1.00 97.50 289 LEU A C 1
ATOM 2275 O O . LEU A 1 289 ? -7.373 -2.652 -4.930 1.00 97.50 289 LEU A O 1
ATOM 2279 N N . LEU A 1 290 ? -6.906 -1.136 -6.520 1.00 97.81 290 LEU A N 1
ATOM 2280 C CA . LEU A 1 290 ? -6.608 -0.054 -5.584 1.00 97.81 290 LEU A CA 1
ATOM 2281 C C . LEU A 1 290 ? -7.864 0.336 -4.798 1.00 97.81 290 LEU A C 1
ATOM 2283 O O . LEU A 1 290 ? -7.822 0.351 -3.571 1.00 97.81 290 LEU A O 1
ATOM 2287 N N . GLU A 1 291 ? -8.995 0.569 -5.472 1.00 95.62 291 GLU A N 1
ATOM 2288 C CA . GLU A 1 291 ? -10.275 0.911 -4.834 1.00 95.62 291 GLU A CA 1
ATOM 2289 C C . GLU A 1 291 ? -10.668 -0.086 -3.737 1.00 95.62 291 GLU A C 1
ATOM 2291 O O . GLU A 1 291 ? -11.107 0.323 -2.662 1.00 95.62 291 GLU A O 1
ATOM 2296 N N . ARG A 1 292 ? -10.431 -1.383 -3.961 1.00 95.25 292 ARG A N 1
ATOM 2297 C CA . ARG A 1 292 ? -10.731 -2.446 -2.993 1.00 95.25 292 ARG A CA 1
ATOM 2298 C C . ARG A 1 292 ? -10.025 -2.280 -1.645 1.00 95.25 292 ARG A C 1
ATOM 2300 O O . ARG A 1 292 ? -10.593 -2.660 -0.623 1.00 95.25 292 ARG A O 1
ATOM 2307 N N . TYR A 1 293 ? -8.805 -1.748 -1.639 1.00 96.88 293 TYR A N 1
ATOM 2308 C CA . TYR A 1 293 ? -7.991 -1.587 -0.431 1.00 96.88 293 TYR A CA 1
ATOM 2309 C C . TYR A 1 293 ? -7.859 -0.123 0.001 1.00 96.88 293 TYR A C 1
ATOM 2311 O O . TYR A 1 293 ? -6.958 0.208 0.769 1.00 96.88 293 TYR A O 1
ATOM 2319 N N . ARG A 1 294 ? -8.732 0.774 -0.477 1.00 95.25 294 ARG A N 1
ATOM 2320 C CA . ARG A 1 294 ? -8.749 2.166 -0.015 1.00 95.25 294 ARG A CA 1
ATOM 2321 C C . ARG A 1 294 ? -9.194 2.254 1.438 1.00 95.25 294 ARG A C 1
ATOM 2323 O O . ARG A 1 294 ? -10.133 1.594 1.869 1.00 95.25 294 ARG A O 1
ATOM 2330 N N . PHE A 1 295 ? -8.538 3.142 2.171 1.00 94.00 295 PHE A N 1
ATOM 2331 C CA . PHE A 1 295 ? -8.856 3.444 3.561 1.00 94.00 295 PHE A CA 1
ATOM 2332 C C . PHE A 1 295 ? -8.532 4.901 3.908 1.00 94.00 295 PHE A C 1
ATOM 2334 O O . PHE A 1 295 ? -7.790 5.589 3.192 1.00 94.00 295 PHE A O 1
ATOM 2341 N N . VAL A 1 296 ? -9.076 5.342 5.038 1.00 92.44 296 VAL A N 1
ATOM 2342 C CA . VAL A 1 296 ? -8.697 6.563 5.755 1.00 92.44 296 VAL A CA 1
ATOM 2343 C C . VAL A 1 296 ? -8.355 6.189 7.193 1.00 92.44 296 VAL A C 1
ATOM 2345 O O . VAL A 1 296 ? -8.863 5.196 7.711 1.00 92.44 296 VAL A O 1
ATOM 2348 N N . LEU A 1 297 ? -7.483 6.963 7.831 1.00 89.44 297 LEU A N 1
ATOM 2349 C CA . LEU A 1 297 ? -7.217 6.861 9.264 1.00 89.44 297 LEU A CA 1
ATOM 2350 C C . LEU A 1 297 ? -7.654 8.164 9.919 1.00 89.44 297 LEU A C 1
ATOM 2352 O O . LEU A 1 297 ? -7.390 9.248 9.393 1.00 89.44 297 LEU A O 1
ATOM 2356 N N . GLY A 1 298 ? -8.301 8.054 11.072 1.00 85.88 298 GLY A N 1
ATOM 2357 C CA . GLY A 1 298 ? -8.833 9.195 11.796 1.00 85.88 298 GLY A CA 1
ATOM 2358 C C . GLY A 1 298 ? -9.254 8.814 13.207 1.00 85.88 298 GLY A C 1
ATOM 2359 O O . GLY A 1 298 ? -9.821 7.736 13.381 1.00 85.88 298 GLY A O 1
ATOM 2360 N N . PRO A 1 299 ? -8.975 9.639 14.229 1.00 80.88 299 PRO A N 1
ATOM 2361 C CA . PRO A 1 299 ? -9.617 9.484 15.520 1.00 80.88 299 PRO A CA 1
ATOM 2362 C C . PRO A 1 299 ? -11.097 9.864 15.415 1.00 80.88 299 PRO A C 1
ATOM 2364 O O . PRO A 1 299 ? -11.447 10.888 14.824 1.00 80.88 299 PRO A O 1
ATOM 2367 N N . SER A 1 300 ? -11.941 9.070 16.063 1.00 74.50 300 SER A N 1
ATOM 2368 C CA . SER A 1 300 ? -13.338 9.408 16.346 1.00 74.50 300 SER A CA 1
ATOM 2369 C C . SER A 1 300 ? -13.469 9.811 17.817 1.00 74.50 300 SER A C 1
ATOM 2371 O O . SER A 1 300 ? -12.672 9.383 18.660 1.00 74.50 300 SER A O 1
ATOM 2373 N N . THR A 1 301 ? -14.459 10.637 18.161 1.00 64.12 301 THR A N 1
ATOM 2374 C CA . THR A 1 301 ? -14.740 10.991 19.559 1.00 64.12 301 THR A CA 1
ATOM 2375 C C . THR A 1 301 ? -15.279 9.772 20.314 1.00 64.12 301 THR A C 1
ATOM 2377 O O . THR A 1 301 ? -16.462 9.443 20.267 1.00 64.12 301 THR A O 1
ATOM 2380 N N . VAL A 1 302 ? -14.386 9.085 21.029 1.00 58.38 302 VAL A N 1
ATOM 2381 C CA . VAL A 1 302 ? -14.733 7.977 21.928 1.00 58.38 302 VAL A CA 1
ATOM 2382 C C . VAL A 1 302 ? -14.823 8.506 23.354 1.00 58.38 302 VAL A C 1
ATOM 2384 O O . VAL A 1 302 ? -13.911 9.187 23.833 1.00 58.38 302 VAL A O 1
ATOM 2387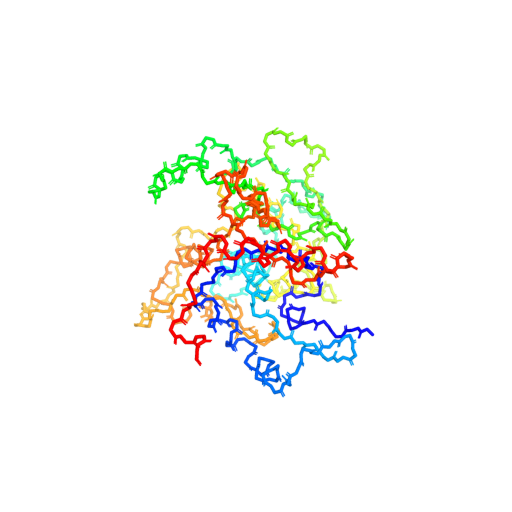 N N . ASN A 1 303 ? -15.912 8.187 24.054 1.00 54.72 303 ASN A N 1
ATOM 2388 C CA . ASN A 1 303 ? -16.009 8.418 25.492 1.00 54.72 303 ASN A CA 1
ATOM 2389 C C . ASN A 1 303 ? -15.922 7.083 26.239 1.00 54.72 303 ASN A C 1
ATOM 2391 O O . ASN A 1 303 ? -16.636 6.141 25.905 1.00 54.72 303 ASN A O 1
ATOM 2395 N N . ILE A 1 304 ? -15.028 7.013 27.229 1.00 54.62 304 ILE A N 1
ATOM 2396 C CA . ILE A 1 304 ? -14.669 5.774 27.942 1.00 54.62 304 ILE A CA 1
ATOM 2397 C C . ILE A 1 304 ? -15.465 5.634 29.257 1.00 54.62 304 ILE A C 1
ATOM 2399 O O . ILE A 1 304 ? -15.432 4.597 29.914 1.00 54.62 304 ILE A O 1
ATOM 2403 N N . MET A 1 305 ? -16.217 6.668 29.658 1.00 57.59 305 MET A N 1
ATOM 2404 C CA . MET A 1 305 ? -16.971 6.662 30.914 1.00 57.59 305 MET A CA 1
ATOM 2405 C C . MET A 1 305 ? -18.472 6.860 30.710 1.00 57.59 305 MET A C 1
ATOM 2407 O O . MET A 1 305 ? -18.920 7.924 30.280 1.00 57.59 305 MET A O 1
ATOM 2411 N N . ALA A 1 306 ? -19.241 5.859 31.150 1.00 57.00 306 ALA A N 1
ATOM 2412 C CA . ALA A 1 306 ? -20.704 5.857 31.205 1.00 57.00 306 ALA A CA 1
ATOM 2413 C C . ALA A 1 306 ? -21.285 7.138 31.848 1.00 57.00 306 ALA A C 1
ATOM 2415 O O . ALA A 1 306 ? -22.200 7.766 31.316 1.00 57.00 306 ALA A O 1
ATOM 2416 N N . ALA A 1 307 ? -20.676 7.601 32.947 1.00 55.81 307 ALA A N 1
ATOM 2417 C CA . ALA A 1 307 ? -21.101 8.799 33.677 1.00 55.81 307 ALA A CA 1
ATOM 2418 C C . ALA A 1 307 ? -20.944 10.118 32.891 1.00 55.81 307 ALA A C 1
ATOM 2420 O O . ALA A 1 307 ? -21.544 11.129 33.255 1.00 55.81 307 ALA A O 1
ATOM 2421 N N . GLN A 1 308 ? -20.144 10.136 31.820 1.00 60.38 308 GLN A N 1
ATOM 2422 C CA . GLN A 1 308 ? -19.945 11.328 30.995 1.00 60.38 308 GLN A CA 1
ATOM 2423 C C . GLN A 1 308 ? -20.910 11.417 29.804 1.00 60.38 308 GLN A C 1
ATOM 2425 O O . GLN A 1 308 ? -20.998 12.495 29.216 1.00 60.38 308 GLN A O 1
ATOM 2430 N N . LEU A 1 309 ? -21.654 10.354 29.458 1.00 61.91 309 LEU A N 1
ATOM 2431 C CA . LEU A 1 309 ? -22.618 10.404 28.344 1.00 61.91 309 LEU A CA 1
ATOM 2432 C C . LEU A 1 309 ? -23.723 11.427 28.578 1.00 61.91 309 LEU A C 1
ATOM 2434 O O . LEU A 1 309 ? -24.044 12.191 27.678 1.00 61.91 309 LEU A O 1
ATOM 2438 N N . ALA A 1 310 ? -24.246 11.509 29.805 1.00 61.56 310 ALA A N 1
ATOM 2439 C CA . ALA A 1 310 ? -25.289 12.477 30.147 1.00 61.56 310 ALA A CA 1
ATOM 2440 C C . ALA A 1 310 ? -24.843 13.940 29.947 1.00 61.56 310 ALA A C 1
ATOM 2442 O O . ALA A 1 310 ? -25.675 14.840 29.897 1.00 61.56 310 ALA A O 1
ATOM 2443 N N . ARG A 1 311 ? -23.527 14.189 29.847 1.00 63.78 311 ARG A N 1
ATOM 2444 C CA . ARG A 1 311 ? -22.929 15.521 29.672 1.00 63.78 311 ARG A CA 1
ATOM 2445 C C . ARG A 1 311 ? -22.373 15.769 28.267 1.00 63.78 311 ARG A C 1
ATOM 2447 O O . ARG A 1 311 ? -21.928 16.884 28.011 1.00 63.78 311 ARG A O 1
ATOM 2454 N N . ARG A 1 312 ? -22.363 14.767 27.382 1.00 65.50 312 ARG A N 1
ATOM 2455 C CA . ARG A 1 312 ? -21.830 14.863 26.014 1.00 65.50 312 ARG A CA 1
ATOM 2456 C C . ARG A 1 312 ? -22.791 14.209 25.017 1.00 65.50 312 ARG A C 1
ATOM 2458 O O . ARG A 1 312 ? -22.656 13.017 24.751 1.00 65.50 312 ARG A O 1
ATOM 2465 N N . PRO A 1 313 ? -23.774 14.964 24.491 1.00 64.56 313 PRO A N 1
ATOM 2466 C CA . PRO A 1 313 ? -24.730 14.443 23.511 1.00 64.56 313 PRO A CA 1
ATOM 2467 C C . PRO A 1 313 ? -24.105 14.179 22.127 1.00 64.56 313 PRO A C 1
ATOM 2469 O O . PRO A 1 313 ? -24.754 13.595 21.272 1.00 64.56 313 PRO A O 1
ATOM 2472 N N . ASP A 1 314 ? -22.857 14.594 21.907 1.00 66.94 314 ASP A N 1
ATOM 2473 C CA . ASP A 1 314 ? -22.089 14.517 20.657 1.00 66.94 314 ASP A CA 1
ATOM 2474 C C . ASP A 1 314 ? -21.172 13.277 20.557 1.00 66.94 314 ASP A C 1
ATOM 2476 O O . ASP A 1 314 ? -20.249 13.229 19.741 1.00 66.94 314 ASP A O 1
ATOM 2480 N N . VAL A 1 315 ? -21.380 12.267 21.409 1.00 66.50 315 VAL A N 1
ATOM 2481 C CA . VAL A 1 315 ? -20.568 11.039 21.412 1.00 66.50 315 VAL A CA 1
ATOM 2482 C C . VAL A 1 315 ? -20.940 10.145 20.228 1.00 66.50 315 VAL A C 1
ATOM 2484 O O . VAL A 1 315 ? -22.066 9.665 20.136 1.00 66.50 315 VAL A O 1
ATOM 2487 N N . ALA A 1 316 ? -19.958 9.861 19.368 1.00 66.69 316 ALA A N 1
ATOM 2488 C CA . ALA A 1 316 ? -20.109 8.956 18.227 1.00 66.69 316 ALA A CA 1
ATOM 2489 C C . ALA A 1 316 ? -20.145 7.481 18.647 1.00 66.69 316 ALA A C 1
ATOM 2491 O O . ALA A 1 316 ? -20.882 6.668 18.094 1.00 66.69 316 ALA A O 1
ATOM 2492 N N . LEU A 1 317 ? -19.284 7.135 19.611 1.00 68.44 317 LEU A N 1
ATOM 2493 C CA . LEU A 1 317 ? -19.021 5.772 20.050 1.00 68.44 317 LEU A CA 1
ATOM 2494 C C . LEU A 1 317 ? -18.841 5.738 21.567 1.00 68.44 317 LEU A C 1
ATOM 2496 O O . LEU A 1 317 ? -18.002 6.449 22.132 1.00 68.44 317 LEU A O 1
ATOM 2500 N N . LEU A 1 318 ? -19.608 4.866 22.219 1.00 69.31 318 LEU A N 1
ATOM 2501 C CA . LEU A 1 318 ? -19.419 4.524 23.620 1.00 69.31 318 LEU A CA 1
ATOM 2502 C C . LEU A 1 318 ? -18.594 3.243 23.724 1.00 69.31 318 LEU A C 1
ATOM 2504 O O . LEU A 1 318 ? -19.015 2.187 23.255 1.00 69.31 318 LEU A O 1
ATOM 2508 N N . CYS A 1 319 ? -17.451 3.327 24.396 1.00 66.44 319 CYS A N 1
ATOM 2509 C CA . CYS A 1 319 ? -16.670 2.159 24.778 1.00 66.44 319 CYS A CA 1
ATOM 2510 C C . CYS A 1 319 ? -16.636 2.067 26.302 1.00 66.44 319 CYS A C 1
ATOM 2512 O O . CYS A 1 319 ? -16.306 3.039 26.973 1.00 66.44 319 CYS A O 1
ATOM 2514 N N . ILE A 1 320 ? -16.949 0.898 26.851 1.00 69.12 320 ILE A N 1
ATOM 2515 C CA . ILE A 1 320 ? -16.781 0.620 28.278 1.00 69.12 320 ILE A CA 1
ATOM 2516 C C . ILE A 1 320 ? -15.545 -0.264 28.393 1.00 69.12 320 ILE A C 1
ATOM 2518 O O . ILE A 1 320 ? -15.523 -1.356 27.829 1.00 69.12 320 ILE A O 1
ATOM 2522 N N . ASN A 1 321 ? -14.500 0.237 29.052 1.00 66.06 321 ASN A N 1
ATOM 2523 C CA . ASN A 1 321 ? -13.297 -0.552 29.293 1.00 66.06 321 ASN A CA 1
ATOM 2524 C C . ASN A 1 321 ? -13.584 -1.589 30.385 1.00 66.06 321 ASN A C 1
ATOM 2526 O O . ASN A 1 321 ? -14.091 -1.232 31.448 1.00 66.06 321 ASN A O 1
ATOM 2530 N N . ASP A 1 322 ? -13.258 -2.848 30.123 1.00 65.31 322 ASP A N 1
ATOM 2531 C CA . ASP A 1 322 ? -13.387 -3.963 31.064 1.00 65.31 322 ASP A CA 1
ATOM 2532 C C . ASP A 1 322 ? -12.195 -4.056 32.031 1.00 65.31 322 ASP A C 1
ATOM 2534 O O . ASP A 1 322 ? -12.319 -4.616 33.120 1.00 65.31 322 ASP A O 1
ATOM 2538 N N . ASP A 1 323 ? -11.058 -3.453 31.675 1.00 66.81 323 ASP A N 1
ATOM 2539 C CA . ASP A 1 323 ? -9.853 -3.425 32.505 1.00 66.81 323 ASP A CA 1
ATOM 2540 C C . ASP A 1 323 ? -9.888 -2.271 33.530 1.00 66.81 323 ASP A C 1
ATOM 2542 O O . ASP A 1 323 ? -9.610 -1.104 33.217 1.00 66.81 323 ASP A O 1
ATOM 2546 N N . VAL A 1 324 ? -10.268 -2.593 34.771 1.00 69.56 324 VAL A N 1
ATOM 2547 C CA . VAL A 1 324 ? -10.321 -1.650 35.899 1.00 69.56 324 VAL A CA 1
ATOM 2548 C C . VAL A 1 324 ? -9.059 -1.787 36.750 1.00 69.56 324 VAL A C 1
ATOM 2550 O O . VAL A 1 324 ? -8.968 -2.632 37.641 1.00 69.56 324 VAL A O 1
ATOM 2553 N N . ILE A 1 325 ? -8.089 -0.906 36.495 1.00 70.19 325 ILE A N 1
ATOM 2554 C CA . ILE A 1 325 ? -6.762 -0.933 37.133 1.00 70.19 325 ILE A CA 1
ATOM 2555 C C . ILE A 1 325 ? -6.834 -0.562 38.630 1.00 70.19 325 ILE A C 1
ATOM 2557 O O . ILE A 1 325 ? -6.097 -1.114 39.445 1.00 70.19 325 ILE A O 1
ATOM 2561 N N . THR A 1 326 ? -7.728 0.355 39.017 1.00 72.12 326 THR A N 1
ATOM 2562 C CA . THR A 1 326 ? -7.947 0.801 40.407 1.00 72.12 326 THR A CA 1
ATOM 2563 C C . THR A 1 326 ? -9.416 1.178 40.643 1.00 72.12 326 THR A C 1
ATOM 2565 O O . THR A 1 326 ? -10.149 1.440 39.694 1.00 72.12 326 THR A O 1
ATOM 2568 N N . GLY A 1 327 ? -9.867 1.213 41.907 1.00 76.25 327 GLY A N 1
ATOM 2569 C CA . GLY A 1 327 ? -11.209 1.716 42.257 1.00 76.25 327 GLY A CA 1
ATOM 2570 C C . GLY A 1 327 ? -12.370 0.779 41.901 1.00 76.25 327 GLY A C 1
ATOM 2571 O O . GLY A 1 327 ? -13.465 1.242 41.599 1.00 76.25 327 GLY A O 1
ATOM 2572 N N . HIS A 1 328 ? -12.138 -0.538 41.934 1.00 77.44 328 HIS A N 1
ATOM 2573 C CA . HIS A 1 328 ? -13.097 -1.562 41.498 1.00 77.44 328 HIS A CA 1
ATOM 2574 C C . HIS A 1 328 ? -14.515 -1.377 42.070 1.00 77.44 328 HIS A C 1
ATOM 2576 O O . HIS A 1 328 ? -15.481 -1.360 41.311 1.00 77.44 328 HIS A O 1
ATOM 2582 N N . GLU A 1 329 ? -14.659 -1.193 43.386 1.00 82.19 329 GLU A N 1
ATOM 2583 C CA . GLU A 1 329 ? -15.986 -1.069 44.011 1.00 82.19 329 GLU A CA 1
ATOM 2584 C C . GLU A 1 329 ? -16.738 0.203 43.597 1.00 82.19 329 GLU A C 1
ATOM 2586 O O . GLU A 1 329 ? -17.956 0.171 43.388 1.00 82.19 329 GLU A O 1
ATOM 2591 N N . GLU A 1 330 ? -16.022 1.316 43.421 1.00 80.31 330 GLU A N 1
ATOM 2592 C CA . GLU A 1 330 ? -16.604 2.573 42.945 1.00 80.31 330 GLU A CA 1
ATOM 2593 C C . GLU A 1 330 ? -17.079 2.439 41.497 1.00 80.31 330 GLU A C 1
ATOM 2595 O O . GLU A 1 330 ? -18.200 2.840 41.177 1.00 80.31 330 GLU A O 1
ATOM 2600 N N . VAL A 1 331 ? -16.266 1.820 40.633 1.00 78.38 331 VAL A N 1
ATOM 2601 C CA . VAL A 1 331 ? -16.622 1.567 39.230 1.00 78.38 331 VAL A CA 1
ATOM 2602 C C . VAL A 1 331 ? -17.834 0.643 39.136 1.00 78.38 331 VAL A C 1
ATOM 2604 O O . VAL A 1 331 ? -18.764 0.941 38.387 1.00 78.38 331 VAL A O 1
ATOM 2607 N N . VAL A 1 332 ? -17.884 -0.428 39.934 1.00 81.50 332 VAL A N 1
ATOM 2608 C CA . VAL A 1 332 ? -19.036 -1.343 39.984 1.00 81.50 332 VAL A CA 1
ATOM 2609 C C . VAL A 1 332 ? -20.298 -0.609 40.431 1.00 81.50 332 VAL A C 1
ATOM 2611 O O . VAL A 1 332 ? -21.349 -0.764 39.811 1.00 81.50 332 VAL A O 1
ATOM 2614 N N . THR A 1 333 ? -20.211 0.208 41.482 1.00 84.00 333 THR A N 1
ATOM 2615 C CA . THR A 1 333 ? -21.357 0.979 41.988 1.00 84.00 333 THR A CA 1
ATOM 2616 C C . THR A 1 333 ? -21.859 1.970 40.941 1.00 84.00 333 THR A C 1
ATOM 2618 O O . THR A 1 333 ? -23.061 2.048 40.681 1.00 84.00 333 THR A O 1
ATOM 2621 N N . MET A 1 334 ? -20.941 2.693 40.297 1.00 81.00 334 MET A N 1
ATOM 2622 C CA . MET A 1 334 ? -21.251 3.643 39.231 1.00 81.00 334 MET A CA 1
ATOM 2623 C C . MET A 1 334 ? -21.911 2.954 38.033 1.00 81.00 334 MET A C 1
ATOM 2625 O O . MET A 1 334 ? -22.939 3.429 37.551 1.00 81.00 334 MET A O 1
ATOM 2629 N N . LEU A 1 335 ? -21.348 1.834 37.570 1.00 80.62 335 LEU A N 1
ATOM 2630 C CA . LEU A 1 335 ? -21.853 1.107 36.409 1.00 80.62 335 LEU A CA 1
ATOM 2631 C C . LEU A 1 335 ? -23.224 0.487 36.688 1.00 80.62 335 LEU A C 1
ATOM 2633 O O . LEU A 1 335 ? -24.121 0.640 35.866 1.00 80.62 335 LEU A O 1
ATOM 2637 N N . LYS A 1 336 ? -23.423 -0.127 37.864 1.00 81.06 336 LYS A N 1
ATOM 2638 C CA . LYS A 1 336 ? -24.728 -0.667 38.283 1.00 81.06 336 LYS A CA 1
ATOM 2639 C C . LYS A 1 336 ? -25.797 0.414 38.340 1.00 81.06 336 LYS A C 1
ATOM 2641 O O . LYS A 1 336 ? -26.902 0.203 37.844 1.00 81.06 336 LYS A O 1
ATOM 2646 N N . LYS A 1 337 ? -25.472 1.571 38.928 1.00 84.25 337 LYS A N 1
ATOM 2647 C CA . LYS A 1 337 ? -26.393 2.709 38.988 1.00 84.25 337 LYS A CA 1
ATOM 2648 C C . LYS A 1 337 ? -26.778 3.165 37.581 1.00 84.25 337 LYS A C 1
ATOM 2650 O O . LYS A 1 337 ? -27.962 3.259 37.284 1.00 84.25 337 LYS A O 1
ATOM 2655 N N . TRP A 1 338 ? -25.789 3.382 36.716 1.00 80.19 338 TRP A N 1
ATOM 2656 C CA . TRP A 1 338 ? -26.030 3.801 35.338 1.00 80.19 338 TRP A CA 1
ATOM 2657 C C . TRP A 1 338 ? -26.862 2.774 34.552 1.00 80.19 338 TRP A C 1
ATOM 2659 O O . TRP A 1 338 ? -27.841 3.151 33.918 1.00 80.19 338 TRP A O 1
ATOM 2669 N N . GLN A 1 339 ? -26.537 1.479 34.640 1.00 81.00 339 GLN A N 1
ATOM 2670 C CA . GLN A 1 339 ? -27.307 0.414 33.986 1.00 81.00 339 GLN A CA 1
ATOM 2671 C C . GLN A 1 339 ? -28.754 0.367 34.481 1.00 81.00 339 GLN A C 1
ATOM 2673 O O . GLN A 1 339 ? -29.658 0.268 33.665 1.00 81.00 339 GLN A O 1
ATOM 2678 N N . SER A 1 340 ? -28.982 0.509 35.790 1.00 83.06 340 SER A N 1
ATOM 2679 C CA . SER A 1 340 ? -30.334 0.510 36.371 1.00 83.06 340 SER A CA 1
ATOM 2680 C C . SER A 1 340 ? -31.163 1.725 35.934 1.00 83.06 340 SER A C 1
ATOM 2682 O O . SER A 1 340 ? -32.383 1.639 35.832 1.00 83.06 340 SER A O 1
ATOM 2684 N N . GLU A 1 341 ? -30.513 2.866 35.680 1.00 83.31 341 GLU A N 1
ATOM 2685 C CA . GLU A 1 341 ? -31.162 4.075 35.159 1.00 83.31 341 GLU A CA 1
ATOM 2686 C C . GLU A 1 341 ? -31.518 3.949 33.667 1.00 83.31 341 GLU A C 1
ATOM 2688 O O . GLU A 1 341 ? -32.557 4.459 33.253 1.00 83.31 341 GLU A O 1
ATOM 2693 N N . GLN A 1 342 ? -30.679 3.282 32.863 1.00 79.88 342 GLN A N 1
ATOM 2694 C CA . GLN A 1 342 ? -30.905 3.110 31.418 1.00 79.88 342 GLN A CA 1
ATOM 2695 C C . GLN A 1 342 ? -31.807 1.910 31.083 1.00 79.88 342 GLN A C 1
ATOM 2697 O O . GLN A 1 342 ? -32.642 1.997 30.184 1.00 79.88 342 GLN A O 1
ATOM 2702 N N . TRP A 1 343 ? -31.660 0.806 31.815 1.00 82.31 343 TRP A N 1
ATOM 2703 C CA . TRP A 1 343 ? -32.374 -0.460 31.632 1.00 82.31 343 TRP A CA 1
ATOM 2704 C C . TRP A 1 343 ? -33.006 -0.884 32.958 1.00 82.31 343 TRP A C 1
ATOM 2706 O O . TRP A 1 343 ? -32.552 -1.797 33.642 1.00 82.31 343 TRP A O 1
ATOM 2716 N N . SER A 1 344 ? -34.063 -0.174 33.346 1.00 80.12 344 SER A N 1
ATOM 2717 C CA . SER A 1 344 ? -34.747 -0.370 34.631 1.00 80.12 344 SER A CA 1
ATOM 2718 C C . SER A 1 344 ? -35.581 -1.652 34.717 1.00 80.12 344 SER A C 1
ATOM 2720 O O . SER A 1 344 ? -36.063 -1.994 35.798 1.00 80.12 344 SER A O 1
ATOM 2722 N N . GLN A 1 345 ? -35.760 -2.358 33.599 1.00 81.62 345 GLN A N 1
ATOM 2723 C CA . GLN A 1 345 ? -36.438 -3.647 33.536 1.00 81.62 345 GLN A CA 1
ATOM 2724 C C . GLN A 1 345 ? -35.478 -4.706 32.985 1.00 81.62 345 GLN A C 1
ATOM 2726 O O . GLN A 1 345 ? -34.892 -4.466 31.925 1.00 81.62 345 GLN A O 1
ATOM 2731 N N . PRO A 1 346 ? -35.327 -5.855 33.671 1.00 77.88 346 PRO A N 1
ATOM 2732 C CA . PRO A 1 346 ? -34.579 -6.986 33.144 1.00 77.88 346 PRO A CA 1
ATOM 2733 C C . PRO A 1 346 ? -35.160 -7.446 31.810 1.00 77.88 346 PRO A C 1
ATOM 2735 O O . PRO A 1 346 ? -36.379 -7.415 31.610 1.00 77.88 346 PRO A O 1
ATOM 2738 N N . ALA A 1 347 ? -34.299 -7.895 30.905 1.00 77.75 347 ALA A N 1
ATOM 2739 C CA . ALA A 1 347 ? -34.767 -8.544 29.691 1.00 77.75 347 ALA A CA 1
ATOM 2740 C C . ALA A 1 347 ? -35.381 -9.917 30.025 1.00 77.75 347 ALA A C 1
ATOM 2742 O O . ALA A 1 347 ? -34.984 -10.565 30.989 1.00 77.75 347 ALA A O 1
ATOM 2743 N N . GLU A 1 348 ? -36.319 -10.403 29.206 1.00 83.94 348 GLU A N 1
ATOM 2744 C CA . GLU A 1 348 ? -37.021 -11.682 29.449 1.00 83.94 348 GLU A CA 1
ATOM 2745 C C . GLU A 1 348 ? -36.088 -12.902 29.586 1.00 83.94 348 GLU A C 1
ATOM 2747 O O . GLU A 1 348 ? -36.484 -13.916 30.146 1.00 83.94 348 GLU A O 1
ATOM 2752 N N . TRP A 1 349 ? -34.854 -12.824 29.080 1.00 78.19 349 TRP A N 1
ATOM 2753 C CA . TRP A 1 349 ? -33.850 -13.892 29.156 1.00 78.19 349 TRP A CA 1
ATOM 2754 C C . TRP A 1 349 ? -32.935 -13.806 30.393 1.00 78.19 349 TRP A C 1
ATOM 2756 O O . TRP A 1 349 ? -32.054 -14.648 30.552 1.00 78.19 349 TRP A O 1
ATOM 2766 N N . GLU A 1 350 ? -33.117 -12.799 31.253 1.00 73.69 350 GLU A N 1
ATOM 2767 C CA . GLU A 1 350 ? -32.358 -12.607 32.502 1.00 73.69 350 GLU A CA 1
ATOM 2768 C C . GLU A 1 350 ? -33.049 -13.227 33.735 1.00 73.69 350 GLU A C 1
ATOM 2770 O O . GLU A 1 350 ? -32.527 -13.128 34.848 1.00 73.69 350 GLU A O 1
ATOM 2775 N N . THR A 1 351 ? -34.207 -13.872 33.544 1.00 58.47 351 THR A N 1
ATOM 2776 C CA . THR A 1 351 ? -34.959 -14.642 34.555 1.00 58.47 351 THR A CA 1
ATOM 2777 C C . THR A 1 351 ? -34.841 -16.134 34.309 1.00 58.47 351 THR A C 1
ATOM 2779 O O . THR A 1 351 ? -34.683 -16.881 35.301 1.00 58.47 351 THR A O 1
#

Organism: NCBI:txid98765